Protein AF-A0A1E9C5M0-F1 (afdb_monomer_lite)

pLDDT: mean 80.01, std 19.76, range [31.45, 98.0]

Secondary structure (DSSP, 8-state):
-------------SHHHHHHHHHHHHHHHHHHHHHHHHHHHHHHHHHS-B----STHHHHHHHHHHHHHHHHHHHGGG-HHHHHHHHHHHHHHHHHHHTTS-PPPPSSS--------S----TT-HHHHHHHHHHHHHHHSTTGGGS---HHHHHHHHHHHHHHTT----HHHHHHHHHHHHHS---TTGGG-HHHHHHHHHHH-GGGHHHHHHHHHHHHHHTTB-SHHHHHHHHHHHHHHHHHSSS-HHHHHHHHHHHHHHHHHHHTTSPPS-------

Structure (mmCIF, N/CA/C/O backbone):
data_AF-A0A1E9C5M0-F1
#
_entry.id   AF-A0A1E9C5M0-F1
#
loop_
_atom_site.group_PDB
_atom_site.id
_atom_site.type_symbol
_atom_site.label_atom_id
_atom_site.label_alt_id
_atom_site.label_comp_id
_atom_site.label_asym_id
_atom_site.label_entity_id
_atom_site.label_seq_id
_atom_site.pdbx_PDB_ins_code
_atom_site.Cartn_x
_atom_site.Cartn_y
_atom_site.Cartn_z
_atom_site.occupancy
_atom_site.B_iso_or_equiv
_atom_site.auth_seq_id
_atom_site.auth_comp_id
_atom_site.auth_asym_id
_atom_site.auth_atom_id
_atom_site.pdbx_PDB_model_num
ATOM 1 N N . MET A 1 1 ? 34.548 -50.734 44.906 1.00 39.22 1 MET A N 1
ATOM 2 C CA . MET A 1 1 ? 35.024 -49.605 44.084 1.00 39.22 1 MET A CA 1
ATOM 3 C C . MET A 1 1 ? 34.552 -49.861 42.658 1.00 39.22 1 MET A C 1
ATOM 5 O O . MET A 1 1 ? 35.148 -50.677 41.973 1.00 39.22 1 MET A O 1
ATOM 9 N N . LEU A 1 2 ? 33.413 -49.282 42.276 1.00 32.38 2 LEU A N 1
ATOM 10 C CA . LEU A 1 2 ? 32.802 -49.403 40.947 1.00 32.38 2 LEU A CA 1
ATOM 11 C C . LEU A 1 2 ? 32.344 -48.001 40.532 1.00 32.38 2 LEU A C 1
ATOM 13 O O . LEU A 1 2 ? 31.692 -47.314 41.316 1.00 32.38 2 LEU A O 1
ATOM 17 N N . LEU A 1 3 ? 32.802 -47.580 39.352 1.00 35.59 3 LEU A N 1
ATOM 18 C CA . LEU A 1 3 ? 32.631 -46.252 38.770 1.00 35.59 3 LEU A CA 1
ATOM 19 C C . LEU A 1 3 ? 31.157 -45.931 38.479 1.00 35.59 3 LEU A C 1
ATOM 21 O O . LEU A 1 3 ? 30.460 -46.715 37.839 1.00 35.59 3 LEU A O 1
ATOM 25 N N . LEU A 1 4 ? 30.737 -44.730 38.878 1.00 37.12 4 LEU A N 1
ATOM 26 C CA . LEU A 1 4 ? 29.568 -44.024 38.355 1.00 37.12 4 LEU A CA 1
ATOM 27 C C . LEU A 1 4 ? 29.934 -43.404 36.996 1.00 37.12 4 LEU A C 1
ATOM 29 O O . LEU A 1 4 ? 30.764 -42.498 36.937 1.00 37.12 4 LEU A O 1
ATOM 33 N N . CYS A 1 5 ? 29.314 -43.875 35.914 1.00 39.34 5 CYS A N 1
ATOM 34 C CA . CYS A 1 5 ? 29.305 -43.180 34.628 1.00 39.34 5 CYS A CA 1
ATOM 35 C C . CYS A 1 5 ? 28.088 -42.250 34.577 1.00 39.34 5 CYS A C 1
ATOM 37 O O . CYS A 1 5 ? 26.965 -42.688 34.334 1.00 39.34 5 CYS A O 1
ATOM 39 N N . SER A 1 6 ? 28.323 -40.963 34.816 1.00 41.62 6 SER A N 1
ATOM 40 C CA . SER A 1 6 ? 27.357 -39.893 34.575 1.00 41.62 6 SER A CA 1
ATOM 41 C C . SER A 1 6 ? 27.277 -39.625 33.071 1.00 41.62 6 SER A C 1
ATOM 43 O O . SER A 1 6 ? 28.214 -39.077 32.491 1.00 41.62 6 SER A O 1
ATOM 45 N N . PHE A 1 7 ? 26.170 -39.996 32.429 1.00 42.09 7 PHE A N 1
ATOM 46 C CA . PHE A 1 7 ? 25.843 -39.496 31.095 1.00 42.09 7 PHE A CA 1
ATOM 47 C C . PHE A 1 7 ? 25.387 -38.038 31.221 1.00 42.09 7 PHE A C 1
ATOM 49 O O . PHE A 1 7 ? 24.269 -37.757 31.647 1.00 42.09 7 PHE A O 1
ATOM 56 N N . TYR A 1 8 ? 26.270 -37.105 30.868 1.00 39.50 8 TYR A N 1
ATOM 57 C CA . TYR A 1 8 ? 25.874 -35.751 30.496 1.00 39.50 8 TYR A CA 1
ATOM 58 C C . TYR A 1 8 ? 25.232 -35.821 29.107 1.00 39.50 8 TYR A C 1
ATOM 60 O O . TYR A 1 8 ? 25.930 -35.936 28.101 1.00 39.50 8 TYR A O 1
ATOM 68 N N . CYS A 1 9 ? 23.903 -35.758 29.043 1.00 37.62 9 CYS A N 1
ATOM 69 C CA . CYS A 1 9 ? 23.208 -35.435 27.804 1.00 37.62 9 CYS A CA 1
ATOM 70 C C . CYS A 1 9 ? 23.377 -33.933 27.549 1.00 37.62 9 CYS A C 1
ATOM 72 O O . CYS A 1 9 ? 22.638 -33.108 28.082 1.00 37.62 9 CYS A O 1
ATOM 74 N N . VAL A 1 10 ? 24.387 -33.579 26.756 1.00 41.34 10 VAL A N 1
ATOM 75 C CA . VAL A 1 10 ? 24.476 -32.270 26.108 1.00 41.34 10 VAL A CA 1
ATOM 76 C C . VAL A 1 10 ? 23.446 -32.266 24.978 1.00 41.34 10 VAL A C 1
ATOM 78 O O . VAL A 1 10 ? 23.677 -32.842 23.919 1.00 41.34 10 VAL A O 1
ATOM 81 N N . SER A 1 11 ? 22.287 -31.652 25.218 1.00 36.09 11 SER A N 1
ATOM 82 C CA . SER A 1 11 ? 21.331 -31.310 24.161 1.00 36.09 11 SER A CA 1
ATOM 83 C C . SER A 1 11 ? 21.833 -30.043 23.466 1.00 36.09 11 SER A C 1
ATOM 85 O O . SER A 1 11 ? 21.508 -28.926 23.867 1.00 36.09 11 SER A O 1
ATOM 87 N N . CYS A 1 12 ? 22.715 -30.207 22.481 1.00 40.41 12 CYS A N 1
ATOM 88 C CA . CYS A 1 12 ? 23.207 -29.106 21.657 1.00 40.41 12 CYS A CA 1
ATOM 89 C C . CYS A 1 12 ? 22.182 -28.752 20.572 1.00 40.41 12 CYS A C 1
ATOM 91 O O . CYS A 1 12 ? 22.064 -29.459 19.585 1.00 40.41 12 CYS A O 1
ATOM 93 N N . SER A 1 13 ? 21.482 -27.640 20.803 1.00 51.12 13 SER A N 1
ATOM 94 C CA . SER A 1 13 ? 21.074 -26.594 19.850 1.00 51.12 13 SER A CA 1
ATOM 95 C C . SER A 1 13 ? 21.345 -26.856 18.353 1.00 51.12 13 SER A C 1
ATOM 97 O O . SER A 1 13 ? 22.378 -26.434 17.821 1.00 51.12 13 SER A O 1
ATOM 99 N N . ASP A 1 14 ? 20.387 -27.491 17.677 1.00 48.56 14 ASP A N 1
ATOM 100 C CA . ASP A 1 14 ? 20.261 -27.460 16.210 1.00 48.56 14 ASP A CA 1
ATOM 101 C C . ASP A 1 14 ? 19.252 -26.390 15.739 1.00 48.56 14 ASP A C 1
ATOM 103 O O . ASP A 1 14 ? 19.364 -25.886 14.619 1.00 48.56 14 ASP A O 1
ATOM 107 N N . ASP A 1 15 ? 18.345 -25.942 16.613 1.00 51.50 15 ASP A N 1
ATOM 108 C CA . ASP A 1 15 ? 17.323 -24.937 16.280 1.00 51.50 15 ASP A CA 1
ATOM 109 C C . ASP A 1 15 ? 17.950 -23.575 15.921 1.00 51.50 15 ASP A C 1
ATOM 111 O O . ASP A 1 15 ? 17.651 -22.990 14.884 1.00 51.50 15 ASP A O 1
ATOM 115 N N . VAL A 1 16 ? 18.948 -23.119 16.689 1.00 53.06 16 VAL A N 1
ATOM 116 C CA . VAL A 1 16 ? 19.578 -21.795 16.493 1.00 53.06 16 VAL A CA 1
ATOM 117 C C . VAL A 1 16 ? 20.344 -21.687 15.166 1.00 53.06 16 VAL A C 1
ATOM 119 O O . VAL A 1 16 ? 20.480 -20.601 14.608 1.00 53.06 16 VAL A O 1
ATOM 122 N N . LYS A 1 17 ? 20.875 -22.795 14.635 1.00 51.25 17 LYS A N 1
ATOM 123 C CA . LYS A 1 17 ? 21.616 -22.780 13.360 1.00 51.25 17 LYS A CA 1
ATOM 124 C C . LYS A 1 17 ? 20.693 -22.774 12.146 1.00 51.25 17 LYS A C 1
ATOM 126 O O . LYS A 1 17 ? 21.100 -22.293 11.089 1.00 51.25 17 LYS A O 1
ATOM 131 N N . THR A 1 18 ? 19.492 -23.316 12.299 1.00 58.69 18 THR A N 1
ATOM 132 C CA . THR A 1 18 ? 18.502 -23.416 11.226 1.00 58.69 18 THR A CA 1
ATOM 133 C C . THR A 1 18 ? 17.852 -22.050 10.996 1.00 58.69 18 THR A C 1
ATOM 135 O O . THR A 1 18 ? 17.892 -21.557 9.870 1.00 58.69 18 THR A O 1
ATOM 138 N N . ASP A 1 19 ? 17.457 -21.362 12.073 1.00 64.25 19 ASP A N 1
ATOM 139 C CA . ASP A 1 19 ? 16.861 -20.015 12.026 1.00 64.25 19 ASP A CA 1
ATOM 140 C C . ASP A 1 19 ? 17.792 -18.960 11.409 1.00 64.25 19 ASP A C 1
ATOM 142 O O . ASP A 1 19 ? 17.374 -18.121 10.612 1.00 64.25 19 ASP A O 1
ATOM 146 N N . VAL A 1 20 ? 19.088 -18.998 11.743 1.00 66.81 20 VAL A N 1
ATOM 147 C CA . VAL A 1 20 ? 20.067 -18.046 11.188 1.00 66.81 20 VAL A CA 1
ATOM 148 C C . VAL A 1 20 ? 20.256 -18.268 9.688 1.00 66.81 20 VAL A C 1
ATOM 150 O O . VAL A 1 20 ? 20.388 -17.304 8.932 1.00 66.81 20 VAL A O 1
ATOM 153 N N . LYS A 1 21 ? 20.258 -19.526 9.235 1.00 66.50 21 LYS A N 1
ATOM 154 C CA . LYS A 1 21 ? 20.434 -19.856 7.818 1.00 66.50 21 LYS A CA 1
ATOM 155 C C . LYS A 1 21 ? 19.208 -19.451 6.998 1.00 66.50 21 LYS A C 1
ATOM 157 O O . LYS A 1 21 ? 19.382 -18.851 5.942 1.00 66.50 21 LYS A O 1
ATOM 162 N N . GLU A 1 22 ? 18.011 -19.725 7.508 1.00 69.88 22 GLU A N 1
ATOM 163 C CA . GLU A 1 22 ? 16.743 -19.347 6.875 1.00 69.88 22 GLU A CA 1
ATOM 164 C C . GLU A 1 22 ? 16.597 -17.824 6.774 1.00 69.88 22 GLU A C 1
ATOM 166 O O . GLU A 1 22 ? 16.351 -17.298 5.691 1.00 69.88 22 GLU A O 1
ATOM 171 N N . LYS A 1 23 ? 16.883 -17.091 7.858 1.00 72.56 23 LYS A N 1
ATOM 172 C CA . LYS A 1 23 ? 16.874 -15.621 7.844 1.00 72.56 23 LYS A CA 1
ATOM 173 C C . LYS A 1 23 ? 17.856 -15.035 6.822 1.00 72.56 23 LYS A C 1
ATOM 175 O O . LYS A 1 23 ? 17.511 -14.106 6.099 1.00 72.56 23 LYS A O 1
ATOM 180 N N . THR A 1 24 ? 19.056 -15.608 6.725 1.00 80.31 24 THR A N 1
ATOM 181 C CA . THR A 1 24 ? 20.063 -15.176 5.738 1.00 80.31 24 THR A CA 1
ATOM 182 C C . THR A 1 24 ? 19.596 -15.431 4.299 1.00 80.31 24 THR A C 1
ATOM 184 O O . THR A 1 24 ? 19.867 -14.635 3.403 1.00 80.31 24 THR A O 1
ATOM 187 N N . GLU A 1 25 ? 18.893 -16.537 4.055 1.00 86.75 25 GLU A N 1
ATOM 188 C CA . GLU A 1 25 ? 18.371 -16.886 2.730 1.00 86.75 25 GLU A CA 1
ATOM 189 C C . GLU A 1 25 ? 17.230 -15.957 2.295 1.00 86.75 25 GLU A C 1
ATOM 191 O O . GLU A 1 25 ? 17.227 -15.487 1.155 1.00 86.75 25 GLU A O 1
ATOM 196 N N . VAL A 1 26 ? 16.318 -15.622 3.213 1.00 86.88 26 VAL A N 1
ATOM 197 C CA . VAL A 1 26 ? 15.244 -14.646 2.971 1.00 86.88 26 VAL A CA 1
ATOM 198 C C . VAL A 1 26 ? 15.824 -13.276 2.609 1.00 86.88 26 VAL A C 1
ATOM 200 O O . VAL A 1 26 ? 15.424 -12.697 1.600 1.00 86.88 26 VAL A O 1
ATOM 203 N N . GLU A 1 27 ? 16.822 -12.785 3.350 1.00 88.75 27 GLU A N 1
ATOM 204 C CA . GLU A 1 27 ? 17.501 -11.516 3.037 1.00 88.75 27 GLU A CA 1
ATOM 205 C C . GLU A 1 27 ? 18.129 -11.525 1.631 1.00 88.75 27 GLU A C 1
ATOM 207 O O . GLU A 1 27 ? 17.952 -10.579 0.862 1.00 88.75 27 GLU A O 1
ATOM 212 N N . VAL A 1 28 ? 18.801 -12.615 1.241 1.00 93.25 28 VAL A N 1
ATOM 213 C CA . VAL A 1 28 ? 19.365 -12.767 -0.114 1.00 93.25 28 VAL A CA 1
ATOM 214 C C . VAL A 1 28 ? 18.275 -12.761 -1.190 1.00 93.25 28 VAL A C 1
ATOM 216 O O . VAL A 1 28 ? 18.475 -12.199 -2.270 1.00 93.25 28 VAL A O 1
ATOM 219 N N . ASN A 1 29 ? 17.123 -13.374 -0.928 1.00 95.56 29 ASN A N 1
ATOM 220 C CA . ASN A 1 29 ? 16.022 -13.409 -1.889 1.00 95.56 29 ASN A CA 1
ATOM 221 C C . ASN A 1 29 ? 15.324 -12.048 -2.023 1.00 95.56 29 ASN A C 1
ATOM 223 O O . ASN A 1 29 ? 14.918 -11.699 -3.132 1.00 95.56 29 ASN A O 1
ATOM 227 N N . TYR A 1 30 ? 15.288 -11.234 -0.965 1.00 95.94 30 TYR A N 1
ATOM 228 C CA . TYR A 1 30 ? 14.868 -9.833 -1.053 1.00 95.94 30 TYR A CA 1
ATOM 229 C C . TYR A 1 30 ? 15.828 -8.963 -1.863 1.00 95.94 30 TYR A C 1
ATOM 231 O O . TYR A 1 30 ? 15.372 -8.106 -2.620 1.00 95.94 30 TYR A O 1
ATOM 239 N N . VAL A 1 31 ? 17.142 -9.188 -1.763 1.00 94.56 31 VAL A N 1
ATOM 240 C CA . VAL A 1 31 ? 18.120 -8.484 -2.614 1.00 94.56 31 VAL A CA 1
ATOM 241 C C . VAL A 1 31 ? 17.842 -8.771 -4.091 1.00 94.56 31 VAL A C 1
ATOM 243 O O . VAL A 1 31 ? 17.693 -7.836 -4.872 1.00 94.56 31 VAL A O 1
ATOM 246 N N . LYS A 1 32 ? 17.666 -10.046 -4.462 1.00 96.38 32 LYS A N 1
ATOM 247 C CA . LYS A 1 32 ? 17.336 -10.436 -5.846 1.00 96.38 32 LYS A CA 1
ATOM 248 C C . LYS A 1 32 ? 16.007 -9.851 -6.322 1.00 96.38 32 LYS A C 1
ATOM 250 O O . LYS A 1 32 ? 15.910 -9.424 -7.468 1.00 96.38 32 LYS A O 1
ATOM 255 N N . LEU A 1 33 ? 14.987 -9.847 -5.460 1.00 97.56 33 LEU A N 1
ATOM 256 C CA . LEU A 1 33 ? 13.689 -9.256 -5.781 1.00 97.56 33 LEU A CA 1
ATOM 257 C C . LEU A 1 33 ? 13.830 -7.758 -6.079 1.00 97.56 33 LEU A C 1
ATOM 259 O O . LEU A 1 33 ? 13.356 -7.297 -7.113 1.00 97.56 33 LEU A O 1
ATOM 263 N N . ASN A 1 34 ? 14.516 -7.012 -5.212 1.00 95.69 34 ASN A N 1
ATOM 264 C CA . ASN A 1 34 ? 14.741 -5.582 -5.414 1.00 95.69 34 ASN A CA 1
ATOM 265 C C . ASN A 1 34 ? 15.569 -5.298 -6.675 1.00 95.69 34 ASN A C 1
ATOM 267 O O . ASN A 1 34 ? 15.260 -4.360 -7.403 1.00 95.69 34 ASN A O 1
ATOM 271 N N . GLU A 1 35 ? 16.584 -6.112 -6.975 1.00 95.88 35 GLU A N 1
ATOM 272 C CA . GLU A 1 35 ? 17.344 -6.006 -8.227 1.00 95.88 35 GLU A CA 1
ATOM 273 C C . GLU A 1 35 ? 16.448 -6.216 -9.454 1.00 95.88 35 GLU A C 1
ATOM 275 O O . GLU A 1 35 ? 16.486 -5.407 -10.381 1.00 95.88 35 GLU A O 1
ATOM 280 N N . ALA A 1 36 ? 15.613 -7.260 -9.452 1.00 97.56 36 ALA A N 1
ATOM 281 C CA . ALA A 1 36 ? 14.700 -7.559 -10.553 1.00 97.56 36 ALA A CA 1
ATOM 282 C C . ALA A 1 36 ? 13.657 -6.452 -10.759 1.00 97.56 36 ALA A C 1
ATOM 284 O O . ALA A 1 36 ? 13.445 -6.014 -11.890 1.00 97.56 36 ALA A O 1
ATOM 285 N N . LEU A 1 37 ? 13.047 -5.964 -9.675 1.00 97.38 37 LEU A N 1
ATOM 286 C CA . LEU A 1 37 ? 12.089 -4.861 -9.729 1.00 97.38 37 LEU A CA 1
ATOM 287 C C . LEU A 1 37 ? 12.748 -3.577 -10.228 1.00 97.38 37 LEU A C 1
ATOM 289 O O . LEU A 1 37 ? 12.215 -2.947 -11.128 1.00 97.38 37 LEU A O 1
ATOM 293 N N . ASN A 1 38 ? 13.925 -3.219 -9.716 1.00 95.50 38 ASN A N 1
ATOM 294 C CA . ASN A 1 38 ? 14.620 -2.002 -10.132 1.00 95.50 38 ASN A CA 1
ATOM 295 C C . ASN A 1 38 ? 15.027 -2.049 -11.615 1.00 95.50 38 ASN A C 1
ATOM 297 O O . ASN A 1 38 ? 14.891 -1.053 -12.322 1.00 95.50 38 ASN A O 1
ATOM 301 N N . LEU A 1 39 ? 15.490 -3.204 -12.106 1.00 96.88 39 LEU A N 1
ATOM 302 C CA . LEU A 1 39 ? 15.767 -3.395 -13.533 1.00 96.88 39 LEU A CA 1
ATOM 303 C C . LEU A 1 39 ? 14.500 -3.228 -14.376 1.00 96.88 39 LEU A C 1
ATOM 305 O O . LEU A 1 39 ? 14.533 -2.517 -15.377 1.00 96.88 39 LEU A O 1
ATOM 309 N N . TYR A 1 40 ? 13.390 -3.834 -13.950 1.00 97.38 40 TYR A N 1
ATOM 310 C CA . TYR A 1 40 ? 12.106 -3.696 -14.631 1.00 97.38 40 TYR A CA 1
ATOM 311 C C . TYR A 1 40 ? 11.614 -2.241 -14.640 1.00 97.38 40 TYR A C 1
ATOM 313 O O . TYR A 1 40 ? 11.267 -1.722 -15.694 1.00 97.38 40 TYR A O 1
ATOM 321 N N . SER A 1 41 ? 11.672 -1.539 -13.506 1.00 95.50 41 SER A N 1
ATOM 322 C CA . SER A 1 41 ? 11.299 -0.122 -13.402 1.00 95.50 41 SER A CA 1
ATOM 323 C C . SER A 1 41 ? 12.146 0.784 -14.296 1.00 95.50 41 SER A C 1
ATOM 325 O O . SER A 1 41 ? 11.618 1.723 -14.888 1.00 95.50 41 SER A O 1
ATOM 327 N N . GLN A 1 42 ? 13.452 0.521 -14.402 1.00 94.12 42 GLN A N 1
ATOM 328 C CA . GLN A 1 42 ? 14.347 1.283 -15.277 1.00 94.12 42 GLN A CA 1
ATOM 329 C C . GLN A 1 42 ? 14.043 1.045 -16.756 1.00 94.12 42 GLN A C 1
ATOM 331 O O . GLN A 1 42 ? 14.011 2.005 -17.525 1.00 94.12 42 GLN A O 1
ATOM 336 N N . ASP A 1 43 ? 13.813 -0.208 -17.148 1.00 95.38 43 ASP A N 1
ATOM 337 C CA . ASP A 1 43 ? 13.452 -0.563 -18.523 1.00 95.38 43 ASP A CA 1
ATOM 338 C C . ASP A 1 43 ? 12.093 0.034 -18.913 1.00 95.38 43 ASP A C 1
ATOM 340 O O . ASP A 1 43 ? 11.962 0.660 -19.967 1.00 95.38 43 ASP A O 1
ATOM 344 N N . PHE A 1 44 ? 11.112 -0.045 -18.010 1.00 95.06 44 PHE A N 1
ATOM 345 C CA . PHE A 1 44 ? 9.788 0.534 -18.208 1.00 95.06 44 PHE A CA 1
ATOM 346 C C . PHE A 1 44 ? 9.864 2.055 -18.400 1.00 95.06 44 PHE A C 1
ATOM 348 O O . PHE A 1 44 ? 9.367 2.582 -19.393 1.00 95.06 44 PHE A O 1
ATOM 355 N N . ALA A 1 45 ? 10.573 2.765 -17.516 1.00 90.75 45 ALA A N 1
ATOM 356 C CA . ALA A 1 45 ? 10.750 4.217 -17.615 1.00 90.75 45 ALA A CA 1
ATOM 357 C C . ALA A 1 45 ? 11.571 4.659 -18.844 1.00 90.75 45 ALA A C 1
ATOM 359 O O . ALA A 1 45 ? 11.479 5.810 -19.268 1.00 90.75 45 ALA A O 1
ATOM 360 N N . ALA A 1 46 ? 12.393 3.775 -19.417 1.00 91.06 46 ALA A N 1
ATOM 361 C CA . ALA A 1 46 ? 13.137 4.052 -20.646 1.00 91.06 46 ALA A CA 1
ATOM 362 C C . ALA A 1 46 ? 12.293 3.857 -21.918 1.00 91.06 46 ALA A C 1
ATOM 364 O O . ALA A 1 46 ? 12.639 4.402 -22.969 1.00 91.06 46 ALA A O 1
ATOM 365 N N . THR A 1 47 ? 11.220 3.070 -21.834 1.00 90.88 47 THR A N 1
ATOM 366 C CA . THR A 1 47 ? 10.392 2.655 -22.975 1.00 90.88 47 THR A CA 1
ATOM 367 C C . THR A 1 47 ? 9.017 3.324 -23.005 1.00 90.88 47 THR A C 1
ATOM 369 O O . THR A 1 47 ? 8.445 3.447 -24.088 1.00 90.88 47 THR A O 1
ATOM 372 N N . HIS A 1 48 ? 8.538 3.831 -21.867 1.00 91.31 48 HIS A N 1
ATOM 373 C CA . HIS A 1 48 ? 7.231 4.471 -21.711 1.00 91.31 48 HIS A CA 1
ATOM 374 C C . HIS A 1 48 ? 7.354 5.939 -21.297 1.00 91.31 48 HIS A C 1
ATOM 376 O O . HIS A 1 48 ? 8.378 6.393 -20.778 1.00 91.31 48 HIS A O 1
ATOM 382 N N . ALA A 1 49 ? 6.298 6.714 -21.539 1.00 84.12 49 ALA A N 1
ATOM 383 C CA . ALA A 1 49 ? 6.264 8.116 -21.152 1.00 84.12 49 ALA A CA 1
ATOM 384 C C . ALA A 1 49 ? 5.987 8.247 -19.647 1.00 84.12 49 ALA A C 1
ATOM 386 O O . ALA A 1 49 ? 4.907 7.921 -19.167 1.00 84.12 49 ALA A O 1
ATOM 387 N N . THR A 1 50 ? 6.946 8.793 -18.901 1.00 81.50 50 THR A N 1
ATOM 388 C CA . THR A 1 50 ? 6.782 9.104 -17.473 1.00 81.50 50 THR A CA 1
ATOM 389 C C . THR A 1 50 ? 6.908 10.603 -17.216 1.00 81.50 50 THR A C 1
ATOM 391 O O . THR A 1 50 ? 7.681 11.303 -17.880 1.00 81.50 50 THR A O 1
ATOM 394 N N . SER A 1 51 ? 6.211 11.107 -16.199 1.00 77.44 51 SER A N 1
ATOM 395 C CA . SER A 1 51 ? 6.428 12.452 -15.668 1.00 77.44 51 SER A CA 1
ATOM 396 C C . SER A 1 51 ? 7.882 12.627 -15.228 1.00 77.44 51 SER A C 1
ATOM 398 O O . SER A 1 51 ? 8.477 11.769 -14.579 1.00 77.44 51 SER A O 1
ATOM 400 N N . THR A 1 52 ? 8.459 13.783 -15.549 1.00 74.94 52 THR A N 1
ATOM 401 C CA . THR A 1 52 ? 9.804 14.171 -15.088 1.00 74.94 52 THR A CA 1
ATOM 402 C C . THR A 1 52 ? 9.766 14.981 -13.792 1.00 74.94 52 THR A C 1
ATOM 404 O O . THR A 1 52 ? 10.811 15.329 -13.238 1.00 74.94 52 THR A O 1
ATOM 407 N N . SER A 1 53 ? 8.569 15.313 -13.299 1.00 73.44 53 SER A N 1
ATOM 408 C CA . SER A 1 53 ? 8.396 16.142 -12.113 1.00 73.44 53 SER A CA 1
ATOM 409 C C . SER A 1 53 ? 8.279 15.274 -10.866 1.00 73.44 53 SER A C 1
ATOM 411 O O . SER A 1 53 ? 7.396 14.438 -10.753 1.00 73.44 53 SER A O 1
ATOM 413 N N . THR A 1 54 ? 9.164 15.511 -9.901 1.00 71.25 54 THR A N 1
ATOM 414 C CA . THR A 1 54 ? 9.216 14.796 -8.612 1.00 71.25 54 THR A CA 1
ATOM 415 C C . THR A 1 54 ? 8.902 15.713 -7.425 1.00 71.25 54 THR A C 1
ATOM 417 O O . THR A 1 54 ? 9.118 15.361 -6.268 1.00 71.25 54 THR A O 1
ATOM 420 N N . ARG A 1 55 ? 8.430 16.940 -7.692 1.00 69.56 55 ARG A N 1
ATOM 421 C CA . ARG A 1 55 ? 8.220 17.997 -6.686 1.00 69.56 55 ARG A CA 1
ATOM 422 C C . ARG A 1 55 ? 6.745 18.377 -6.581 1.00 69.56 55 ARG A C 1
ATOM 424 O O . ARG A 1 55 ? 5.969 18.156 -7.505 1.00 69.56 55 ARG A O 1
ATOM 431 N N . GLY A 1 56 ? 6.379 19.004 -5.461 1.00 76.38 56 GLY A N 1
ATOM 432 C CA . GLY A 1 56 ? 5.020 19.499 -5.232 1.00 76.38 56 GLY A CA 1
ATOM 433 C C . GLY A 1 56 ? 4.011 18.354 -5.220 1.00 76.38 56 GLY A C 1
ATOM 434 O O . GLY A 1 56 ? 4.152 17.438 -4.411 1.00 76.38 56 GLY A O 1
ATOM 435 N N . PHE A 1 57 ? 3.038 18.404 -6.134 1.00 75.44 57 PHE A N 1
ATOM 436 C CA . PHE A 1 57 ? 1.994 17.388 -6.282 1.00 75.44 57 PHE A CA 1
ATOM 437 C C . PHE A 1 57 ? 2.558 15.969 -6.368 1.00 75.44 57 PHE A C 1
ATOM 439 O O . PHE A 1 57 ? 2.127 15.117 -5.607 1.00 75.44 57 PHE A O 1
ATOM 446 N N . TRP A 1 58 ? 3.578 15.728 -7.196 1.00 76.62 58 TRP A N 1
ATOM 447 C CA . TRP A 1 58 ? 4.134 14.383 -7.397 1.00 76.62 58 TRP A CA 1
ATOM 448 C C . TRP A 1 58 ? 4.768 13.796 -6.134 1.00 76.62 58 TRP A C 1
ATOM 450 O O . TRP A 1 58 ? 4.627 12.609 -5.857 1.00 76.62 58 TRP A O 1
ATOM 460 N N . LYS A 1 59 ? 5.404 14.642 -5.312 1.00 81.25 59 LYS A N 1
ATOM 461 C CA . LYS A 1 59 ? 5.938 14.222 -4.010 1.00 81.25 59 LYS A CA 1
ATOM 462 C C . LYS A 1 59 ? 4.811 13.857 -3.039 1.00 81.25 59 LYS A C 1
ATOM 464 O O . LYS A 1 59 ? 4.881 12.838 -2.353 1.00 81.25 59 LYS A O 1
ATOM 469 N N . TRP A 1 60 ? 3.786 14.703 -2.967 1.00 83.69 60 TRP A N 1
ATOM 470 C CA . TRP A 1 60 ? 2.617 14.451 -2.127 1.00 83.69 60 TRP A CA 1
ATOM 471 C C . TRP A 1 60 ? 1.894 13.171 -2.567 1.00 83.69 60 TRP A C 1
ATOM 473 O O . TRP A 1 60 ? 1.651 12.292 -1.748 1.00 83.69 60 TRP A O 1
ATOM 483 N N . PHE A 1 61 ? 1.653 13.023 -3.867 1.00 83.81 61 PHE A N 1
ATOM 484 C CA . PHE A 1 61 ? 0.965 11.890 -4.469 1.00 83.81 61 PHE A CA 1
ATOM 485 C C . PHE A 1 61 ? 1.695 10.573 -4.198 1.00 83.81 61 PHE A C 1
ATOM 487 O O . PHE A 1 61 ? 1.095 9.630 -3.696 1.00 83.81 61 PHE A O 1
ATOM 494 N N . ARG A 1 62 ? 3.017 10.535 -4.393 1.00 90.25 62 ARG A N 1
ATOM 495 C CA . ARG A 1 62 ? 3.846 9.383 -4.012 1.00 90.25 62 ARG A CA 1
ATOM 496 C C . ARG A 1 62 ? 3.714 9.026 -2.527 1.00 90.25 62 ARG A C 1
ATOM 498 O O . ARG A 1 62 ? 3.673 7.847 -2.190 1.00 90.25 62 ARG A O 1
ATOM 505 N N . THR A 1 63 ? 3.611 10.026 -1.648 1.00 91.69 63 THR A N 1
ATOM 506 C CA . THR A 1 63 ? 3.373 9.806 -0.209 1.00 91.69 63 THR A CA 1
ATOM 507 C C . THR A 1 63 ? 2.006 9.183 0.067 1.00 91.69 63 THR A C 1
ATOM 509 O O . THR A 1 63 ? 1.919 8.302 0.917 1.00 91.69 63 THR A O 1
ATOM 512 N N . VAL A 1 64 ? 0.962 9.584 -0.666 1.00 90.06 64 VAL A N 1
ATOM 513 C CA . VAL A 1 64 ? -0.367 8.950 -0.588 1.00 90.06 64 VAL A CA 1
ATOM 514 C C . VAL A 1 64 ? -0.274 7.478 -0.986 1.00 90.06 64 VAL A C 1
ATOM 516 O O . VAL A 1 64 ? -0.631 6.616 -0.190 1.00 90.06 64 VAL A O 1
ATOM 519 N N . LEU A 1 65 ? 0.319 7.172 -2.145 1.00 94.00 65 LEU A N 1
ATOM 520 C CA . LEU A 1 65 ? 0.470 5.784 -2.600 1.00 94.00 65 LEU A CA 1
ATOM 521 C C . LEU A 1 65 ? 1.270 4.929 -1.607 1.00 94.00 65 LEU A C 1
ATOM 523 O O . LEU A 1 65 ? 0.920 3.780 -1.341 1.00 94.00 65 LEU A O 1
ATOM 527 N N . ALA A 1 66 ? 2.340 5.491 -1.036 1.00 96.38 66 ALA A N 1
ATOM 528 C CA . ALA A 1 66 ? 3.140 4.823 -0.015 1.00 96.38 66 ALA A CA 1
ATOM 529 C C . ALA A 1 66 ? 2.333 4.550 1.265 1.00 96.38 66 ALA A C 1
ATOM 531 O O . ALA A 1 66 ? 2.507 3.496 1.878 1.00 96.38 66 ALA A O 1
ATOM 532 N N . CYS A 1 67 ? 1.460 5.478 1.667 1.00 94.94 67 CYS A N 1
ATOM 533 C CA . CYS A 1 67 ? 0.587 5.338 2.831 1.00 94.94 67 CYS A CA 1
ATOM 534 C C . CYS A 1 67 ? -0.393 4.179 2.651 1.00 94.94 67 CYS A C 1
ATOM 536 O O . CYS A 1 67 ? -0.416 3.270 3.484 1.00 94.94 67 CYS A O 1
ATOM 538 N N . ASP A 1 68 ? -1.101 4.160 1.526 1.00 95.31 68 ASP A N 1
ATOM 539 C CA . ASP A 1 68 ? -2.105 3.146 1.203 1.00 95.31 68 ASP A CA 1
ATOM 540 C C . ASP A 1 68 ? -1.465 1.748 1.128 1.00 95.31 68 ASP A C 1
ATOM 542 O O . ASP A 1 68 ? -1.908 0.801 1.786 1.00 95.31 68 ASP A O 1
ATOM 546 N N . ALA A 1 69 ? -0.341 1.626 0.409 1.00 96.94 69 ALA A N 1
ATOM 547 C CA . ALA A 1 69 ? 0.411 0.375 0.303 1.00 96.94 69 ALA A CA 1
ATOM 548 C C . ALA A 1 69 ? 0.963 -0.111 1.653 1.00 96.94 69 ALA A C 1
ATOM 550 O O . ALA A 1 69 ? 0.985 -1.319 1.913 1.00 96.94 69 ALA A O 1
ATOM 551 N N . THR A 1 70 ? 1.406 0.811 2.516 1.00 96.56 70 THR A N 1
ATOM 552 C CA . THR A 1 70 ? 1.895 0.489 3.866 1.00 96.56 70 THR A CA 1
ATOM 553 C C . THR A 1 70 ? 0.761 -0.014 4.754 1.00 96.56 70 THR A C 1
ATOM 555 O O . THR A 1 70 ? 0.935 -1.013 5.451 1.00 96.56 70 THR A O 1
ATOM 558 N N . GLY A 1 71 ? -0.416 0.615 4.699 1.00 95.38 71 GLY A N 1
ATOM 559 C CA . GLY A 1 71 ? -1.603 0.131 5.405 1.00 95.38 71 GLY A CA 1
ATOM 560 C C . GLY A 1 71 ? -1.984 -1.281 4.976 1.00 95.38 71 GLY A C 1
ATOM 561 O O . GLY A 1 71 ? -2.197 -2.157 5.820 1.00 95.38 71 GLY A O 1
ATOM 562 N N . ALA A 1 72 ? -1.972 -1.533 3.665 1.00 95.69 72 ALA A N 1
ATOM 563 C CA . ALA A 1 72 ? -2.240 -2.856 3.114 1.00 95.69 72 ALA A CA 1
ATOM 564 C C . ALA A 1 72 ? -1.208 -3.900 3.564 1.00 95.69 72 ALA A C 1
ATOM 566 O O . ALA A 1 72 ? -1.575 -5.021 3.918 1.00 95.69 72 ALA A O 1
ATOM 567 N N . LEU A 1 73 ? 0.073 -3.525 3.637 1.00 96.38 73 LEU A N 1
ATOM 568 C CA . LEU A 1 73 ? 1.134 -4.404 4.128 1.00 96.38 73 LEU A CA 1
ATOM 569 C C . LEU A 1 73 ? 0.898 -4.794 5.589 1.00 96.38 73 LEU A C 1
ATOM 571 O O . LEU A 1 73 ? 0.911 -5.978 5.918 1.00 96.38 73 LEU A O 1
ATOM 575 N N . LEU A 1 74 ? 0.655 -3.821 6.465 1.00 93.88 74 LEU A N 1
ATOM 576 C CA . LEU A 1 74 ? 0.464 -4.080 7.894 1.00 93.88 74 LEU A CA 1
ATOM 577 C C . LEU A 1 74 ? -0.795 -4.917 8.160 1.00 93.88 74 LEU A C 1
ATOM 579 O O . LEU A 1 74 ? -0.792 -5.794 9.029 1.00 93.88 74 LEU A O 1
ATOM 583 N N . GLY A 1 75 ? -1.852 -4.689 7.380 1.00 92.81 75 GLY A N 1
ATOM 584 C CA . GLY A 1 75 ? -3.083 -5.472 7.435 1.00 92.81 75 GLY A CA 1
ATOM 585 C C . GLY A 1 75 ? -2.955 -6.889 6.862 1.00 92.81 75 GLY A C 1
ATOM 586 O O . GLY A 1 75 ? -3.665 -7.793 7.296 1.00 92.81 75 GLY A O 1
ATOM 587 N N . SER A 1 76 ? -2.026 -7.126 5.932 1.00 91.19 76 SER A N 1
ATOM 588 C CA . SER A 1 76 ? -1.896 -8.405 5.211 1.00 91.19 76 SER A CA 1
ATOM 589 C C . SER A 1 76 ? -1.577 -9.621 6.087 1.00 91.19 76 SER A C 1
ATOM 591 O O . SER A 1 76 ? -1.845 -10.757 5.686 1.00 91.19 76 SER A O 1
ATOM 593 N N . SER A 1 77 ? -1.055 -9.400 7.298 1.00 87.69 77 SER A N 1
ATOM 594 C CA . SER A 1 77 ? -0.860 -10.453 8.305 1.00 87.69 77 SER A CA 1
ATOM 595 C C . SER A 1 77 ? -2.162 -11.189 8.663 1.00 87.69 77 SER A C 1
ATOM 597 O O . SER A 1 77 ? -2.118 -12.341 9.090 1.00 87.69 77 SER A O 1
ATOM 599 N N . LEU A 1 78 ? -3.312 -10.560 8.405 1.00 88.06 78 LEU A N 1
ATOM 600 C CA . LEU A 1 78 ? -4.664 -11.073 8.639 1.00 88.06 78 LEU A CA 1
ATOM 601 C C . LEU A 1 78 ? -5.328 -11.556 7.330 1.00 88.06 78 LEU A C 1
ATOM 603 O O . LEU A 1 78 ? -6.536 -11.770 7.259 1.00 88.06 78 LEU A O 1
ATOM 607 N N . GLY A 1 79 ? -4.544 -11.719 6.260 1.00 86.44 79 GLY A N 1
ATOM 608 C CA . GLY A 1 79 ? -5.014 -12.120 4.935 1.00 86.44 79 GLY A CA 1
ATOM 609 C C . GLY A 1 79 ? -5.513 -10.955 4.073 1.00 86.44 79 GLY A C 1
ATOM 610 O O . GLY A 1 79 ? -5.250 -9.786 4.349 1.00 86.44 79 GLY A O 1
ATOM 611 N N . GLY A 1 80 ? -6.228 -11.283 2.990 1.00 84.94 80 GLY A N 1
ATOM 612 C CA . GLY A 1 80 ? -6.672 -10.297 1.992 1.00 84.94 80 GLY A CA 1
ATOM 613 C C . GLY A 1 80 ? -7.638 -9.245 2.547 1.00 84.94 80 GLY A C 1
ATOM 614 O O . GLY A 1 80 ? -7.496 -8.068 2.235 1.00 84.94 80 GLY A O 1
ATOM 615 N N . GLY A 1 81 ? -8.560 -9.644 3.435 1.00 87.38 81 GLY A N 1
ATOM 616 C CA . GLY A 1 81 ? -9.458 -8.704 4.119 1.00 87.38 81 GLY A CA 1
ATOM 617 C C . GLY A 1 81 ? -8.714 -7.745 5.045 1.00 87.38 81 GLY A C 1
ATOM 618 O O . GLY A 1 81 ? -9.013 -6.555 5.070 1.00 87.38 81 GLY A O 1
ATOM 619 N N . GLY A 1 82 ? -7.678 -8.234 5.731 1.00 90.94 82 GLY A N 1
ATOM 620 C CA . GLY A 1 82 ? -6.791 -7.387 6.518 1.00 90.94 82 GLY A CA 1
ATOM 621 C C . GLY A 1 82 ? -6.046 -6.369 5.660 1.00 90.94 82 GLY A C 1
ATOM 622 O O . GLY A 1 82 ? -6.004 -5.197 6.018 1.00 90.94 82 GLY A O 1
ATOM 623 N N . ALA A 1 83 ? -5.511 -6.782 4.506 1.00 91.75 83 ALA A N 1
ATOM 624 C CA . ALA A 1 83 ? -4.848 -5.867 3.574 1.00 91.75 83 ALA A CA 1
ATOM 625 C C . ALA A 1 83 ? -5.802 -4.784 3.044 1.00 91.75 83 ALA A C 1
ATOM 627 O O . ALA A 1 83 ? -5.448 -3.608 3.030 1.00 91.75 83 ALA A O 1
ATOM 628 N N . LEU A 1 84 ? -7.030 -5.159 2.675 1.00 92.06 84 LEU A N 1
ATOM 629 C CA . LEU A 1 84 ? -8.069 -4.217 2.260 1.00 92.06 84 LEU A CA 1
ATOM 630 C C . LEU A 1 84 ? -8.358 -3.166 3.343 1.00 92.06 84 LEU A C 1
ATOM 632 O O . LEU A 1 84 ? -8.265 -1.964 3.097 1.00 92.06 84 LEU A O 1
ATOM 636 N N . ILE A 1 85 ? -8.707 -3.629 4.543 1.00 92.62 85 ILE A N 1
ATOM 637 C CA . ILE A 1 85 ? -9.153 -2.765 5.642 1.00 92.62 85 ILE A CA 1
ATOM 638 C C . ILE A 1 85 ? -7.989 -1.928 6.178 1.00 92.62 85 ILE A C 1
ATOM 640 O O . ILE A 1 85 ? -8.150 -0.734 6.418 1.00 92.62 85 ILE A O 1
ATOM 644 N N . GLY A 1 86 ? -6.803 -2.525 6.312 1.00 93.50 86 GLY A N 1
ATOM 645 C CA . GLY A 1 86 ? -5.584 -1.827 6.714 1.00 93.50 86 GLY A CA 1
ATOM 646 C C . GLY A 1 86 ? -5.196 -0.725 5.730 1.00 93.50 86 GLY A C 1
ATOM 647 O O . GLY A 1 86 ? -4.883 0.382 6.167 1.00 93.50 86 GLY A O 1
ATOM 648 N N . GLY A 1 87 ? -5.275 -1.001 4.422 1.00 93.88 87 GLY A N 1
ATOM 649 C CA . GLY A 1 87 ? -5.096 0.004 3.372 1.00 93.88 87 GLY A CA 1
ATOM 650 C C . GLY A 1 87 ? -6.082 1.155 3.542 1.00 93.88 87 GLY A C 1
ATOM 651 O O . GLY A 1 87 ? -5.662 2.288 3.751 1.00 93.88 87 GLY A O 1
ATOM 652 N N . ALA A 1 88 ? -7.381 0.845 3.606 1.00 93.50 88 ALA A N 1
ATOM 653 C CA . ALA A 1 88 ? -8.433 1.857 3.681 1.00 93.50 88 ALA A CA 1
ATOM 654 C C . ALA A 1 88 ? -8.325 2.736 4.941 1.00 93.50 88 ALA A C 1
ATOM 656 O O . ALA A 1 88 ? -8.504 3.952 4.869 1.00 93.50 88 ALA A O 1
ATOM 657 N N . ILE A 1 89 ? -7.993 2.157 6.101 1.00 93.62 89 ILE A N 1
ATOM 658 C CA . ILE A 1 89 ? -7.802 2.927 7.341 1.00 93.62 89 ILE A CA 1
ATOM 659 C C . ILE A 1 89 ? -6.621 3.889 7.200 1.00 93.62 89 ILE A C 1
ATOM 661 O O . ILE A 1 89 ? -6.729 5.056 7.580 1.00 93.62 89 ILE A O 1
ATOM 665 N N . PHE A 1 90 ? -5.498 3.426 6.650 1.00 93.38 90 PHE A N 1
ATOM 666 C CA . PHE A 1 90 ? -4.326 4.274 6.441 1.00 93.38 90 PHE A CA 1
ATOM 667 C C . PHE A 1 90 ? -4.608 5.389 5.444 1.00 93.38 90 PHE A C 1
ATOM 669 O O . PHE A 1 90 ? -4.251 6.531 5.721 1.00 93.38 90 PHE A O 1
ATOM 676 N N . SER A 1 91 ? -5.315 5.101 4.355 1.00 91.56 91 SER A N 1
ATOM 677 C CA . SER A 1 91 ? -5.746 6.110 3.387 1.00 91.56 91 SER A CA 1
ATOM 678 C C . SER A 1 91 ? -6.642 7.161 4.017 1.00 91.56 91 SER A C 1
ATOM 680 O O . SER A 1 91 ? -6.421 8.353 3.823 1.00 91.56 91 SER A O 1
ATOM 682 N N . ALA A 1 92 ? -7.621 6.752 4.826 1.00 90.81 92 ALA A N 1
ATOM 683 C CA . ALA A 1 92 ? -8.537 7.680 5.477 1.00 90.81 92 ALA A CA 1
ATOM 684 C C . ALA A 1 92 ? -7.829 8.570 6.513 1.00 90.81 92 ALA A C 1
ATOM 686 O O . ALA A 1 92 ? -8.048 9.787 6.567 1.00 90.81 92 ALA A O 1
ATOM 687 N N . LEU A 1 93 ? -6.912 7.992 7.294 1.00 89.88 93 LEU A N 1
ATOM 688 C CA . LEU A 1 93 ? -6.055 8.738 8.218 1.00 89.88 93 LEU A CA 1
ATOM 689 C C . LEU A 1 93 ? -5.085 9.658 7.471 1.00 89.88 93 LEU A C 1
ATOM 691 O O . LEU A 1 93 ? -4.869 10.795 7.892 1.00 89.88 93 LEU A O 1
ATOM 695 N N . GLY A 1 94 ? -4.516 9.188 6.363 1.00 87.69 94 GLY A N 1
ATOM 696 C CA . GLY A 1 94 ? -3.584 9.928 5.520 1.00 87.69 94 GLY A CA 1
ATOM 697 C C . GLY A 1 94 ? -4.260 11.115 4.856 1.00 87.69 94 GLY A C 1
ATOM 698 O O . GLY A 1 94 ? -3.717 12.216 4.901 1.00 87.69 94 GLY A O 1
ATOM 699 N N . ALA A 1 95 ? -5.474 10.923 4.342 1.00 81.00 95 ALA A N 1
ATOM 700 C CA . ALA A 1 95 ? -6.334 11.980 3.828 1.00 81.00 95 ALA A CA 1
ATOM 701 C C . ALA A 1 95 ? -6.645 13.012 4.919 1.00 81.00 95 ALA A C 1
ATOM 703 O O . ALA A 1 95 ? -6.372 14.194 4.723 1.00 81.00 95 ALA A O 1
ATOM 704 N N . SER A 1 96 ? -7.092 12.571 6.101 1.00 80.00 96 SER A N 1
ATOM 705 C CA . SER A 1 96 ? -7.361 13.461 7.247 1.00 80.00 96 SER A CA 1
ATOM 706 C C . SER A 1 96 ? -6.116 14.272 7.647 1.00 80.00 96 SER A C 1
ATOM 708 O O . SER A 1 96 ? -6.180 15.474 7.895 1.00 80.00 96 SER A O 1
ATOM 710 N N . CYS A 1 97 ? -4.937 13.641 7.633 1.00 75.62 97 CYS A N 1
ATOM 711 C CA . CYS A 1 97 ? -3.657 14.304 7.889 1.00 75.62 97 CYS A CA 1
ATOM 712 C C . CYS A 1 97 ? -3.254 15.279 6.772 1.00 75.62 97 CYS A C 1
ATOM 714 O O . CYS A 1 97 ? -2.643 16.314 7.058 1.00 75.62 97 CYS A O 1
ATOM 716 N N . ALA A 1 98 ? -3.568 14.948 5.518 1.00 59.81 98 ALA A N 1
ATOM 717 C CA . ALA A 1 98 ? -3.256 15.724 4.325 1.00 59.81 98 ALA A CA 1
ATOM 718 C C . ALA A 1 98 ? -4.165 16.945 4.138 1.00 59.81 98 ALA A C 1
ATOM 720 O O . ALA A 1 98 ? -3.753 17.857 3.438 1.00 59.81 98 ALA A O 1
ATOM 721 N N . TYR A 1 99 ? -5.322 17.034 4.798 1.00 52.44 99 TYR A N 1
ATOM 722 C CA . TYR A 1 99 ? -6.095 18.285 4.873 1.00 52.44 99 TYR A CA 1
ATOM 723 C C . TYR A 1 99 ? -5.424 19.351 5.762 1.00 52.44 99 TYR A C 1
ATOM 725 O O . TYR A 1 99 ? -5.667 20.547 5.601 1.00 52.44 99 TYR A O 1
ATOM 733 N N . VAL A 1 100 ? -4.517 18.943 6.658 1.00 46.06 100 VAL A N 1
ATOM 734 C CA . VAL A 1 100 ? -3.696 19.846 7.491 1.00 46.06 100 VAL A CA 1
ATOM 735 C C . VAL A 1 100 ? -2.391 20.252 6.782 1.00 46.06 100 VAL A C 1
ATOM 737 O O . VAL A 1 100 ? -1.778 21.266 7.123 1.00 46.06 100 VAL A O 1
ATOM 740 N N . VAL A 1 101 ? -1.963 19.495 5.766 1.00 44.53 101 VAL A N 1
ATOM 741 C CA . VAL A 1 101 ? -0.833 19.845 4.893 1.00 44.53 101 VAL A CA 1
ATOM 742 C C . VAL A 1 101 ? -1.400 20.622 3.703 1.00 44.53 101 VAL A C 1
ATOM 744 O O . VAL A 1 101 ? -2.316 20.130 3.060 1.00 44.53 101 VAL A O 1
ATOM 747 N N . PRO A 1 102 ? -0.913 21.824 3.353 1.00 46.16 102 PRO A N 1
ATOM 748 C CA . PRO A 1 102 ? -1.420 22.496 2.165 1.00 46.16 102 PRO A CA 1
ATOM 749 C C . PRO A 1 102 ? -1.204 21.586 0.952 1.00 46.16 102 PRO A C 1
ATOM 751 O O . PRO A 1 102 ? -0.059 21.300 0.587 1.00 46.16 102 PRO A O 1
ATOM 754 N N . ARG A 1 103 ? -2.307 21.118 0.348 1.00 53.62 103 ARG A N 1
ATOM 755 C CA . ARG A 1 103 ? -2.284 20.452 -0.955 1.00 53.62 103 ARG A CA 1
ATOM 756 C C . ARG A 1 103 ? -1.479 21.367 -1.879 1.00 53.62 103 ARG A C 1
ATOM 758 O O . ARG A 1 103 ? -1.836 22.544 -1.990 1.00 53.62 103 ARG A O 1
ATOM 765 N N . PRO A 1 104 ? -0.380 20.895 -2.490 1.00 50.88 104 PRO A N 1
ATOM 766 C CA . PRO A 1 104 ? 0.297 21.684 -3.506 1.00 50.88 104 PRO A CA 1
ATOM 767 C C . PRO A 1 104 ? -0.745 22.105 -4.542 1.00 50.88 104 PRO A C 1
ATOM 769 O O . PRO A 1 104 ? -1.609 21.290 -4.875 1.00 50.88 104 PRO A O 1
ATOM 772 N N . GLU A 1 105 ? -0.686 23.350 -5.025 1.00 49.47 105 GLU A N 1
ATOM 773 C CA . GLU A 1 105 ? -1.518 23.762 -6.158 1.00 49.47 105 GLU A CA 1
ATOM 774 C C . GLU A 1 105 ? -1.373 22.698 -7.247 1.00 49.47 105 GLU A C 1
ATOM 776 O O . GLU A 1 105 ? -0.253 22.347 -7.643 1.00 49.47 105 GLU A O 1
ATOM 781 N N . LEU A 1 106 ? -2.505 22.102 -7.630 1.00 51.19 106 LEU A N 1
ATOM 782 C CA . LEU A 1 106 ? -2.526 21.062 -8.644 1.00 51.19 106 LEU A CA 1
ATOM 783 C C . LEU A 1 106 ? -1.872 21.649 -9.900 1.00 51.19 106 LEU A C 1
ATOM 785 O O . LEU A 1 106 ? -2.207 22.776 -10.279 1.00 51.19 106 LEU A O 1
ATOM 789 N N . PRO A 1 107 ? -0.893 20.960 -10.510 1.00 43.44 107 PRO A N 1
ATOM 790 C CA . PRO A 1 107 ? -0.320 21.414 -11.762 1.00 43.44 107 PRO A CA 1
ATOM 791 C C . PRO A 1 107 ? -1.432 21.358 -12.815 1.00 43.44 107 PRO A C 1
ATOM 793 O O . PRO A 1 107 ? -1.690 20.310 -13.390 1.00 43.44 107 PRO A O 1
ATOM 796 N N . ASN A 1 108 ? -2.083 22.505 -13.028 1.00 44.22 108 ASN A N 1
ATOM 797 C CA . ASN A 1 108 ? -3.338 22.698 -13.761 1.00 44.22 108 ASN A CA 1
ATOM 798 C C . ASN A 1 108 ? -4.592 22.233 -12.987 1.00 44.22 108 ASN A C 1
ATOM 800 O O . ASN A 1 108 ? -4.555 21.299 -12.194 1.00 44.22 108 ASN A O 1
ATOM 804 N N . GLU A 1 109 ? -5.706 22.937 -13.209 1.00 36.56 109 GLU A N 1
ATOM 805 C CA . GLU A 1 109 ? -7.001 22.885 -12.496 1.00 36.56 109 GLU A CA 1
ATOM 806 C C . GLU A 1 109 ? -7.735 21.530 -12.472 1.00 36.56 109 GLU A C 1
ATOM 808 O O . GLU A 1 109 ? -8.916 21.483 -12.135 1.00 36.56 109 GLU A O 1
ATOM 813 N N . VAL A 1 110 ? -7.095 20.415 -12.816 1.00 40.03 110 VAL A N 1
ATOM 814 C CA . VAL A 1 110 ? -7.809 19.155 -12.991 1.00 40.03 110 VAL A CA 1
ATOM 815 C C . VAL A 1 110 ? -7.021 17.979 -12.427 1.00 40.03 110 VAL A C 1
ATOM 817 O O . VAL A 1 110 ? -6.445 17.168 -13.137 1.00 40.03 110 VAL A O 1
ATOM 820 N N . ALA A 1 111 ? -7.047 17.843 -11.099 1.00 36.88 111 ALA A N 1
ATOM 821 C CA . ALA A 1 111 ? -7.109 16.492 -10.558 1.00 36.88 111 ALA A CA 1
ATOM 822 C C . ALA A 1 111 ? -8.490 15.965 -10.943 1.00 36.88 111 ALA A C 1
ATOM 824 O O . ALA A 1 111 ? -9.491 16.362 -10.342 1.00 36.88 111 ALA A O 1
ATOM 825 N N . PHE A 1 112 ? -8.553 15.121 -11.966 1.00 38.94 112 PHE A N 1
ATOM 826 C CA . PHE A 1 112 ? -9.761 14.367 -12.256 1.00 38.94 112 PHE A CA 1
ATOM 827 C C . PHE A 1 112 ? -9.884 13.281 -11.192 1.00 38.94 112 PHE A C 1
ATOM 829 O O . PHE A 1 112 ? -9.542 12.132 -11.436 1.00 38.94 112 PHE A O 1
ATOM 836 N N . VAL A 1 113 ? -10.348 13.653 -9.997 1.00 37.75 113 VAL A N 1
ATOM 837 C CA . VAL A 1 113 ? -10.923 12.668 -9.082 1.00 37.75 113 VAL A CA 1
ATOM 838 C C . VAL A 1 113 ? -12.149 12.151 -9.814 1.00 37.75 113 VAL A C 1
ATOM 840 O O . VAL A 1 113 ? -13.146 12.859 -9.955 1.00 37.75 113 VAL A O 1
ATOM 843 N N . ARG A 1 114 ? -12.012 10.981 -10.430 1.00 43.84 114 ARG A N 1
ATOM 844 C CA . ARG A 1 114 ? -13.105 10.389 -11.184 1.00 43.84 114 ARG A CA 1
ATOM 845 C C . ARG A 1 114 ? -14.186 9.959 -10.191 1.00 43.84 114 ARG A C 1
ATOM 847 O O . ARG A 1 114 ? -13.912 9.128 -9.330 1.00 43.84 114 ARG A O 1
ATOM 854 N N . ASP A 1 115 ? -15.418 10.414 -10.400 1.00 36.19 115 ASP A N 1
ATOM 855 C CA . ASP A 1 115 ? -16.596 9.620 -10.049 1.00 36.19 115 ASP A CA 1
ATOM 856 C C . ASP A 1 115 ? -16.648 8.479 -11.074 1.00 36.19 115 ASP A C 1
ATOM 858 O O . ASP A 1 115 ? -17.339 8.576 -12.088 1.00 36.19 115 ASP A O 1
ATOM 862 N N . ILE A 1 116 ? -15.827 7.434 -10.918 1.00 36.22 116 ILE A N 1
ATOM 863 C CA . ILE A 1 116 ? -16.036 6.229 -11.728 1.00 36.22 116 ILE A CA 1
ATOM 864 C C . ILE A 1 116 ? -17.220 5.511 -11.084 1.00 36.22 116 ILE A C 1
ATOM 866 O O . ILE A 1 116 ? -17.049 4.970 -9.989 1.00 36.22 116 ILE A O 1
ATOM 870 N N . PRO A 1 117 ? -18.401 5.409 -11.726 1.00 33.94 117 PRO A N 1
ATOM 871 C CA . PRO A 1 117 ? -19.288 4.313 -11.397 1.00 33.94 117 PRO A CA 1
ATOM 872 C C . PRO A 1 117 ? -18.525 3.044 -11.759 1.00 33.94 117 PRO A C 1
ATOM 874 O O . PRO A 1 117 ? -18.401 2.728 -12.934 1.00 33.94 117 PRO A O 1
ATOM 877 N N . CYS A 1 118 ? -17.912 2.415 -10.758 1.00 38.94 118 CYS A N 1
ATOM 878 C CA . CYS A 1 118 ? -17.957 0.983 -10.468 1.00 38.94 118 CYS A CA 1
ATOM 879 C C . CYS A 1 118 ? -18.138 0.045 -11.688 1.00 38.94 118 CYS A C 1
ATOM 881 O O . CYS A 1 118 ? -18.991 -0.839 -11.677 1.00 38.94 118 CYS A O 1
ATOM 883 N N . LEU A 1 119 ? -17.384 0.252 -12.770 1.00 31.45 119 LEU A N 1
ATOM 884 C CA . LEU A 1 119 ? -17.539 -0.471 -14.035 1.00 31.45 119 LEU A CA 1
ATOM 885 C C . LEU A 1 119 ? -16.211 -1.106 -14.433 1.00 31.45 119 LEU A C 1
ATOM 887 O O . LEU A 1 119 ? -15.633 -0.800 -15.470 1.00 31.45 119 LEU A O 1
ATOM 891 N N . MET A 1 120 ? -15.760 -2.040 -13.602 1.00 33.38 120 MET A N 1
ATOM 892 C CA . MET A 1 120 ? -15.028 -3.206 -14.077 1.00 33.38 120 MET A CA 1
ATOM 893 C C . MET A 1 120 ? -15.564 -4.430 -13.339 1.00 33.38 120 MET A C 1
ATOM 895 O O . MET A 1 120 ? -15.490 -4.515 -12.117 1.00 33.38 120 MET A O 1
ATOM 899 N N . GLU A 1 121 ? -16.117 -5.376 -14.096 1.00 32.72 121 GLU A N 1
ATOM 900 C CA . GLU A 1 121 ? -16.357 -6.740 -13.632 1.00 32.72 121 GLU A CA 1
ATOM 901 C C . GLU A 1 121 ? -15.001 -7.413 -13.370 1.00 32.72 121 GLU A C 1
ATOM 903 O O . GLU A 1 121 ? -14.462 -8.111 -14.225 1.00 32.72 121 GLU A O 1
ATOM 908 N N . GLN A 1 122 ? -14.421 -7.185 -12.196 1.00 38.25 122 GLN A N 1
ATOM 909 C CA . GLN A 1 122 ? -13.568 -8.178 -11.555 1.00 38.25 122 GLN A CA 1
ATOM 910 C C . GLN A 1 122 ? -13.969 -8.267 -10.089 1.00 38.25 122 GLN A C 1
ATOM 912 O O . GLN A 1 122 ? -13.511 -7.507 -9.236 1.00 38.25 122 GLN A O 1
ATOM 917 N N . GLU A 1 123 ? -14.847 -9.232 -9.818 1.00 38.72 123 GLU A N 1
ATOM 918 C CA . GLU A 1 123 ? -14.830 -9.944 -8.544 1.00 38.72 123 GLU A CA 1
ATOM 919 C C . GLU A 1 123 ? -13.349 -10.262 -8.209 1.00 38.72 123 GLU A C 1
ATOM 921 O O . GLU A 1 123 ? -12.633 -10.782 -9.064 1.00 38.72 123 GLU A O 1
ATOM 926 N N . ASP A 1 124 ? -12.889 -9.890 -7.005 1.00 51.69 124 ASP A N 1
ATOM 927 C CA . ASP A 1 124 ? -11.580 -10.216 -6.386 1.00 51.69 124 ASP A CA 1
ATOM 928 C C . ASP A 1 124 ? -10.383 -9.230 -6.458 1.00 51.69 124 ASP A C 1
ATOM 930 O O . ASP A 1 124 ? -9.264 -9.610 -6.101 1.00 51.69 124 ASP A O 1
ATOM 934 N N . SER A 1 125 ? -10.551 -7.941 -6.783 1.00 72.50 125 SER A N 1
ATOM 935 C CA . SER A 1 125 ? -9.454 -6.959 -6.606 1.00 72.50 125 SER A CA 1
ATOM 936 C C . SER A 1 125 ? -9.525 -6.224 -5.252 1.00 72.50 125 SER A C 1
ATOM 938 O O . SER A 1 125 ? -10.431 -5.424 -4.995 1.00 72.50 125 SER A O 1
ATOM 940 N N . ILE A 1 126 ? -8.541 -6.469 -4.372 1.00 85.12 126 ILE A N 1
ATOM 941 C CA . ILE A 1 126 ? -8.364 -5.753 -3.088 1.00 85.12 126 ILE A CA 1
ATOM 942 C C . ILE A 1 126 ? -8.259 -4.236 -3.319 1.00 85.12 126 ILE A C 1
ATOM 944 O O . ILE A 1 126 ? -8.881 -3.463 -2.594 1.00 85.12 126 ILE A O 1
ATOM 948 N N . GLY A 1 127 ? -7.517 -3.798 -4.341 1.00 83.62 127 GLY A N 1
ATOM 949 C CA . GLY A 1 127 ? -7.341 -2.375 -4.644 1.00 83.62 127 GLY A CA 1
ATOM 950 C C . GLY A 1 127 ? -8.619 -1.686 -5.140 1.00 83.62 127 GLY A C 1
ATOM 951 O O . GLY A 1 127 ? -8.893 -0.542 -4.778 1.00 83.62 127 GLY A O 1
ATOM 952 N N . PHE A 1 128 ? -9.467 -2.401 -5.882 1.00 83.56 128 PHE A N 1
ATOM 953 C CA . PHE A 1 128 ? -10.788 -1.899 -6.261 1.00 83.56 128 PHE A CA 1
ATOM 954 C C . PHE A 1 128 ? -11.687 -1.701 -5.035 1.00 83.56 128 PHE A C 1
ATOM 956 O O . PHE A 1 128 ? -12.232 -0.616 -4.829 1.00 83.56 128 PHE A O 1
ATOM 963 N N . SER A 1 129 ? -11.796 -2.738 -4.198 1.00 85.81 129 SER A N 1
ATOM 964 C CA . SER A 1 129 ? -12.647 -2.708 -2.999 1.00 85.81 129 SER A CA 1
ATOM 965 C C . SER A 1 129 ? -12.195 -1.607 -2.034 1.00 85.81 129 SER A C 1
ATOM 967 O O . SER A 1 129 ? -13.020 -0.944 -1.414 1.00 85.81 129 SER A O 1
ATOM 969 N N . HIS A 1 130 ? -10.883 -1.370 -1.953 1.00 89.00 130 HIS A N 1
ATOM 970 C CA . HIS A 1 130 ? -10.274 -0.304 -1.164 1.00 89.00 130 HIS A CA 1
ATOM 971 C C . HIS A 1 130 ? -10.827 1.075 -1.542 1.00 89.00 130 HIS A C 1
ATOM 973 O O . HIS A 1 130 ? -11.353 1.793 -0.690 1.00 89.00 130 HIS A O 1
ATOM 979 N N . ASN A 1 131 ? -10.766 1.417 -2.830 1.00 86.62 131 ASN A N 1
ATOM 980 C CA . ASN A 1 131 ? -11.251 2.703 -3.322 1.00 86.62 131 ASN A CA 1
ATOM 981 C C . ASN A 1 131 ? -12.771 2.822 -3.201 1.00 86.62 131 ASN A C 1
ATOM 983 O O . ASN A 1 131 ? -13.270 3.877 -2.817 1.00 86.62 131 ASN A O 1
ATOM 987 N N . ALA A 1 132 ? -13.498 1.743 -3.503 1.00 85.31 132 ALA A N 1
ATOM 988 C CA . ALA A 1 132 ? -14.953 1.730 -3.449 1.00 85.31 132 ALA A CA 1
ATOM 989 C C . ALA A 1 132 ? -15.469 2.006 -2.028 1.00 85.31 132 ALA A C 1
ATOM 991 O O . ALA A 1 132 ? -16.346 2.845 -1.843 1.00 85.31 132 ALA A O 1
ATOM 992 N N . ILE A 1 133 ? -14.863 1.389 -1.007 1.00 88.81 133 ILE A N 1
ATOM 993 C CA . ILE A 1 133 ? -15.211 1.642 0.398 1.00 88.81 133 ILE A CA 1
ATOM 994 C C . ILE A 1 133 ? -14.994 3.113 0.768 1.00 88.81 133 ILE A C 1
ATOM 996 O O . ILE A 1 133 ? -15.881 3.724 1.365 1.00 88.81 133 ILE A O 1
ATOM 1000 N N . LEU A 1 134 ? -13.838 3.690 0.424 1.00 87.94 134 LEU A N 1
ATOM 1001 C CA . LEU A 1 134 ? -13.526 5.088 0.745 1.00 87.94 134 LEU A CA 1
ATOM 1002 C C . LEU A 1 134 ? -14.466 6.066 0.033 1.00 87.94 134 LEU A C 1
ATOM 1004 O O . LEU A 1 134 ? -14.919 7.030 0.654 1.00 87.94 134 LEU A O 1
ATOM 1008 N N . LEU A 1 135 ? -14.788 5.797 -1.235 1.00 84.19 135 LEU A N 1
ATOM 1009 C CA . LEU A 1 135 ? -15.733 6.592 -2.015 1.00 84.19 135 LEU A CA 1
ATOM 1010 C C . LEU A 1 135 ? -17.130 6.547 -1.395 1.00 84.19 135 LEU A C 1
ATOM 1012 O O . LEU A 1 135 ? -17.696 7.599 -1.116 1.00 84.19 135 LEU A O 1
ATOM 1016 N N . GLU A 1 136 ? -17.652 5.357 -1.082 1.00 85.50 136 GLU A N 1
ATOM 1017 C CA . GLU A 1 136 ? -18.971 5.255 -0.455 1.00 85.50 136 GLU A CA 1
ATOM 1018 C C . GLU A 1 136 ? -19.028 5.980 0.902 1.00 85.50 136 GLU A C 1
ATOM 1020 O O . GLU A 1 136 ? -20.075 6.504 1.272 1.00 85.50 136 GLU A O 1
ATOM 1025 N N . ILE A 1 137 ? -17.945 5.979 1.694 1.00 88.25 137 ILE A N 1
ATOM 1026 C CA . ILE A 1 137 ? -17.913 6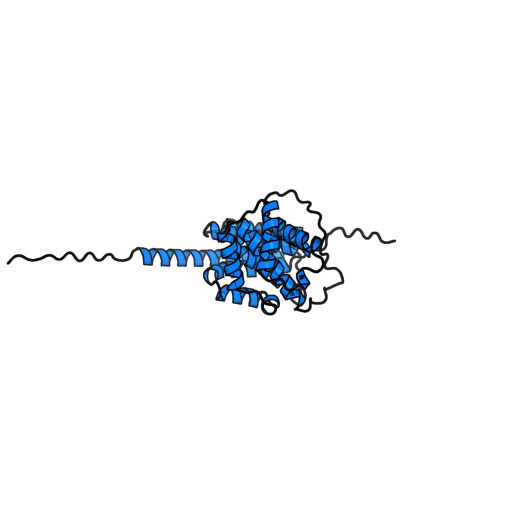.734 2.961 1.00 88.25 137 ILE A CA 1
ATOM 1027 C C . ILE A 1 137 ? -17.989 8.236 2.684 1.00 88.25 137 ILE A C 1
ATOM 1029 O O . ILE A 1 137 ? -18.735 8.933 3.370 1.00 88.25 137 ILE A O 1
ATOM 1033 N N . ALA A 1 138 ? -17.238 8.727 1.697 1.00 84.19 138 ALA A N 1
ATOM 1034 C CA . ALA A 1 138 ? -17.224 10.137 1.324 1.00 84.19 138 ALA A CA 1
ATOM 1035 C C . ALA A 1 138 ? -18.580 10.611 0.773 1.00 84.19 138 ALA A C 1
ATOM 1037 O O . ALA A 1 138 ? -19.026 11.705 1.113 1.00 84.19 138 ALA A O 1
ATOM 1038 N N . GLU A 1 139 ? -19.258 9.781 -0.024 1.00 82.94 139 GLU A N 1
ATOM 1039 C CA . GLU A 1 139 ? -20.597 10.064 -0.558 1.00 82.94 139 GLU A CA 1
A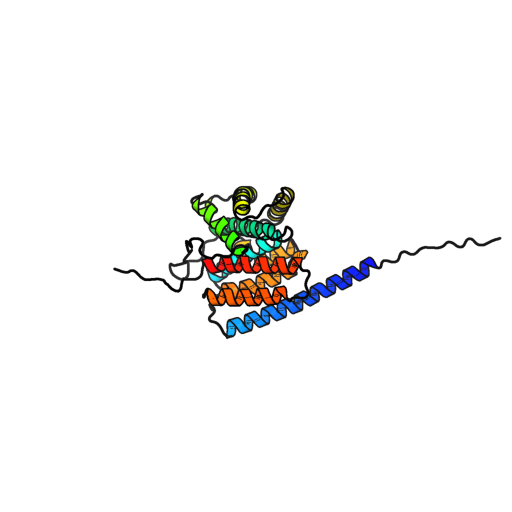TOM 1040 C C . GLU A 1 139 ? -21.673 10.086 0.538 1.00 82.94 139 GLU A C 1
ATOM 1042 O O . GLU A 1 139 ? -22.574 10.925 0.517 1.00 82.94 139 GLU A O 1
ATOM 1047 N N . GLU A 1 140 ? -21.583 9.182 1.517 1.00 89.44 140 GLU A N 1
ATOM 1048 C CA . GLU A 1 140 ? -22.525 9.118 2.641 1.00 89.44 140 GLU A CA 1
ATOM 1049 C C . GLU A 1 140 ? -22.275 10.208 3.696 1.00 89.44 140 GLU A C 1
ATOM 1051 O O . GLU A 1 140 ? -23.173 10.519 4.483 1.00 89.44 140 GLU A O 1
ATOM 1056 N N . ASN A 1 141 ? -21.069 10.787 3.735 1.00 86.06 141 ASN A N 1
ATOM 1057 C CA . ASN A 1 141 ? -20.634 11.709 4.779 1.00 86.06 141 ASN A CA 1
ATOM 1058 C C . ASN A 1 141 ? -19.896 12.915 4.171 1.00 86.06 141 ASN A C 1
ATOM 1060 O O . ASN A 1 141 ? -18.672 12.925 4.030 1.00 86.06 141 ASN A O 1
ATOM 1064 N N . GLU A 1 142 ? -20.645 13.973 3.853 1.00 84.31 142 GLU A N 1
ATOM 1065 C CA . GLU A 1 142 ? -20.072 15.208 3.309 1.00 84.31 142 GLU A CA 1
ATOM 1066 C C . GLU A 1 142 ? -18.999 15.790 4.254 1.00 84.31 142 GLU A C 1
ATOM 1068 O O . GLU A 1 142 ? -19.224 15.972 5.454 1.00 84.31 142 GLU A O 1
ATOM 1073 N N . GLY A 1 143 ? -17.806 16.060 3.712 1.00 79.31 143 GLY A N 1
ATOM 1074 C CA . GLY A 1 143 ? -16.681 16.627 4.467 1.00 79.31 143 GLY A CA 1
ATOM 1075 C C . GLY A 1 143 ? -16.078 15.691 5.523 1.00 79.31 143 GLY A C 1
ATOM 1076 O O . GLY A 1 143 ? -15.432 16.165 6.451 1.00 79.31 143 GLY A O 1
ATOM 1077 N N . ILE A 1 144 ? -16.283 14.372 5.437 1.00 83.38 144 ILE A N 1
ATOM 1078 C CA . ILE A 1 144 ? -15.828 13.410 6.461 1.00 83.38 144 ILE A CA 1
ATOM 1079 C C . ILE A 1 144 ? -14.325 13.472 6.765 1.00 83.38 144 ILE A C 1
ATOM 1081 O O . ILE A 1 144 ? -13.924 13.367 7.923 1.00 83.38 144 ILE A O 1
ATOM 1085 N N . PHE A 1 145 ? -13.492 13.725 5.753 1.00 80.31 145 PHE A N 1
ATOM 1086 C CA . PHE A 1 145 ? -12.041 13.850 5.921 1.00 80.31 145 PHE A CA 1
ATOM 1087 C C . PHE A 1 145 ? -11.620 15.137 6.656 1.00 80.31 145 PHE A C 1
ATOM 1089 O O . PHE A 1 145 ? -10.499 15.204 7.155 1.00 80.31 145 PHE A O 1
ATOM 1096 N N . ASP A 1 146 ? -12.524 16.114 6.807 1.00 78.44 146 ASP A N 1
ATOM 1097 C CA . ASP A 1 146 ? -12.295 17.344 7.579 1.00 78.44 146 ASP A CA 1
ATOM 1098 C C . ASP A 1 146 ? -12.594 17.165 9.079 1.00 78.44 146 ASP A C 1
ATOM 1100 O O . ASP A 1 146 ? -12.262 18.024 9.900 1.00 78.44 146 ASP A O 1
ATOM 1104 N N . GLN A 1 147 ? -13.235 16.057 9.466 1.00 78.62 147 GLN A N 1
ATOM 1105 C CA . GLN A 1 147 ? -13.770 15.868 10.819 1.00 78.62 147 GLN A CA 1
ATOM 1106 C C . GLN A 1 147 ? -12.730 15.365 11.835 1.00 78.62 147 GLN A C 1
ATOM 1108 O O . GLN A 1 147 ? -13.065 15.205 13.007 1.00 78.62 147 GLN A O 1
ATOM 1113 N N . ASN A 1 148 ? -11.468 15.159 11.426 1.00 76.94 148 ASN A N 1
ATOM 1114 C CA . ASN A 1 148 ? -10.383 14.632 12.272 1.00 76.94 148 ASN A CA 1
ATOM 1115 C C . ASN A 1 148 ? -10.792 13.372 13.055 1.00 76.94 148 ASN A C 1
ATOM 1117 O O . ASN A 1 148 ? -10.531 13.260 14.256 1.00 76.94 148 ASN A O 1
ATOM 1121 N N . LEU A 1 149 ? -11.444 12.431 12.369 1.00 87.06 149 LEU A N 1
ATOM 1122 C CA . LEU A 1 149 ? -11.851 11.170 12.973 1.00 87.06 149 LEU A CA 1
ATOM 1123 C C . LEU A 1 149 ? -10.645 10.377 13.482 1.00 87.06 149 LEU A C 1
ATOM 1125 O O . LEU A 1 149 ? -9.570 10.331 12.875 1.00 87.06 149 LEU A O 1
ATOM 1129 N N . THR A 1 150 ? -10.850 9.711 14.608 1.00 87.00 150 THR A N 1
ATOM 1130 C CA . THR A 1 150 ? -9.912 8.753 15.179 1.00 87.00 150 THR A CA 1
ATOM 1131 C C . THR A 1 150 ? -9.842 7.480 14.334 1.00 87.00 150 THR A C 1
ATOM 1133 O O . THR A 1 150 ? -10.740 7.154 13.561 1.00 87.00 150 THR A O 1
ATOM 1136 N N . ALA A 1 151 ? -8.780 6.696 14.527 1.00 85.00 151 ALA A N 1
ATOM 1137 C CA . ALA A 1 151 ? -8.642 5.382 13.899 1.00 85.00 151 ALA A CA 1
ATOM 1138 C C . ALA A 1 151 ? -9.812 4.432 14.207 1.00 85.00 151 ALA A C 1
ATOM 1140 O O . ALA A 1 151 ? -10.183 3.615 13.370 1.00 85.00 151 ALA A O 1
ATOM 1141 N N . GLU A 1 152 ? -10.389 4.539 15.406 1.00 87.94 152 GLU A N 1
ATOM 1142 C CA . GLU A 1 152 ? -11.524 3.718 15.833 1.00 87.94 152 GLU A CA 1
ATOM 1143 C C . GLU A 1 152 ? -12.794 4.112 15.078 1.00 87.94 152 GLU A C 1
ATOM 1145 O O . GLU A 1 152 ? -13.499 3.252 14.558 1.00 87.94 152 GLU A O 1
ATOM 1150 N N . GLU A 1 153 ? -13.045 5.413 14.937 1.00 91.62 153 GLU A N 1
ATOM 1151 C CA . GLU A 1 153 ? -14.165 5.929 14.146 1.00 91.62 153 GLU A CA 1
ATOM 1152 C C . GLU A 1 153 ? -14.036 5.545 12.668 1.00 91.62 153 GLU A C 1
ATOM 1154 O O . GLU A 1 153 ? -15.008 5.076 12.081 1.00 91.62 153 GLU A O 1
ATOM 1159 N N . TRP A 1 154 ? -12.834 5.638 12.087 1.00 91.88 154 TRP A N 1
ATOM 1160 C CA . TRP A 1 154 ? -12.588 5.160 10.723 1.00 91.88 154 TRP A CA 1
ATOM 1161 C C . TRP A 1 154 ? -12.821 3.657 10.574 1.00 91.88 154 TRP A C 1
ATOM 1163 O O . TRP A 1 154 ? -13.475 3.229 9.626 1.00 91.88 154 TRP A O 1
ATOM 1173 N N . THR A 1 155 ? -12.347 2.851 11.524 1.00 90.19 155 THR A N 1
ATOM 1174 C CA . THR A 1 155 ? -12.547 1.393 11.505 1.00 90.19 155 THR A CA 1
ATOM 1175 C C . THR A 1 155 ? -14.034 1.040 11.557 1.00 90.19 155 THR A C 1
ATOM 1177 O O . THR A 1 155 ? -14.495 0.227 10.758 1.00 90.19 155 THR A O 1
ATOM 1180 N N . ASN A 1 156 ? -14.807 1.725 12.406 1.00 90.88 156 ASN A N 1
ATOM 1181 C CA . ASN A 1 156 ? -16.257 1.540 12.524 1.00 90.88 156 ASN A CA 1
ATOM 1182 C C . ASN A 1 156 ? -17.034 1.913 11.247 1.00 90.88 156 ASN A C 1
ATOM 1184 O O . ASN A 1 156 ? -18.141 1.416 11.049 1.00 90.88 156 ASN A O 1
ATOM 1188 N N . LEU A 1 157 ? -16.481 2.770 10.382 1.00 93.62 157 LEU A N 1
ATOM 1189 C CA . LEU A 1 157 ? -17.061 3.094 9.072 1.00 93.62 157 LEU A CA 1
ATOM 1190 C C . LEU A 1 157 ? -16.621 2.106 7.981 1.00 93.62 157 LEU A C 1
ATOM 1192 O O . LEU A 1 157 ? -17.418 1.738 7.118 1.00 93.62 157 LEU A O 1
ATOM 1196 N N . ILE A 1 158 ? -15.358 1.677 8.017 1.00 93.69 158 ILE A N 1
ATOM 1197 C CA . ILE A 1 158 ? -14.719 0.873 6.966 1.00 93.69 158 ILE A CA 1
ATOM 1198 C C . ILE A 1 158 ? -15.111 -0.601 7.058 1.00 93.69 158 ILE A C 1
ATOM 1200 O O . ILE A 1 158 ? -15.482 -1.189 6.042 1.00 93.69 158 ILE A O 1
ATOM 1204 N N . VAL A 1 159 ? -15.057 -1.207 8.249 1.00 91.81 159 VAL A N 1
ATOM 1205 C CA . VAL A 1 159 ? -15.295 -2.653 8.421 1.00 91.81 159 VAL A CA 1
ATOM 1206 C C . VAL A 1 159 ? -16.690 -3.070 7.931 1.00 91.81 159 VAL A C 1
ATOM 1208 O O . VAL A 1 159 ? -16.760 -3.970 7.093 1.00 91.81 159 VAL A O 1
ATOM 1211 N N . PRO A 1 160 ? -17.797 -2.393 8.307 1.00 91.44 160 PRO A N 1
ATOM 1212 C CA . PRO A 1 160 ? -19.127 -2.779 7.825 1.00 91.44 160 PRO A CA 1
ATOM 1213 C C . PRO A 1 160 ? -19.295 -2.649 6.307 1.00 91.44 160 PRO A C 1
ATOM 1215 O O . PRO A 1 160 ? -20.124 -3.334 5.709 1.00 91.44 160 PRO A O 1
ATOM 1218 N N . LYS A 1 161 ? -18.537 -1.754 5.660 1.00 91.38 161 LYS A N 1
ATOM 1219 C CA . LYS A 1 161 ? -18.526 -1.648 4.198 1.00 91.38 161 LYS A CA 1
ATOM 1220 C C . LYS A 1 161 ? -17.722 -2.783 3.582 1.00 91.38 161 LYS A C 1
ATOM 1222 O O . LYS A 1 161 ? -18.230 -3.416 2.665 1.00 91.38 161 LYS A O 1
ATOM 1227 N N . ALA A 1 162 ? -16.548 -3.108 4.121 1.00 89.19 162 ALA A N 1
ATOM 1228 C CA . ALA A 1 162 ? -15.738 -4.241 3.668 1.00 89.19 162 ALA A CA 1
ATOM 1229 C C . ALA A 1 162 ? -16.514 -5.572 3.687 1.00 89.19 162 ALA A C 1
ATOM 1231 O O . ALA A 1 162 ? -16.404 -6.358 2.743 1.00 89.19 162 ALA A O 1
ATOM 1232 N N . GLU A 1 163 ? -17.381 -5.781 4.682 1.00 88.94 163 GLU A N 1
ATOM 1233 C CA . GLU A 1 163 ? -18.259 -6.958 4.751 1.00 88.94 163 GLU A CA 1
ATOM 1234 C C . GLU A 1 163 ? -19.212 -7.068 3.550 1.00 88.94 163 GLU A C 1
ATOM 1236 O O . GLU A 1 163 ? -19.446 -8.173 3.054 1.00 88.94 163 GLU A O 1
ATOM 1241 N N . LYS A 1 164 ? -19.720 -5.942 3.022 1.00 86.06 164 LYS A N 1
ATOM 1242 C CA . LYS A 1 164 ? -20.567 -5.927 1.811 1.00 86.06 164 LYS A CA 1
ATOM 1243 C C . LYS A 1 164 ? -19.806 -6.387 0.566 1.00 86.06 164 LYS A C 1
ATOM 1245 O O . LYS A 1 164 ? -20.420 -6.951 -0.336 1.00 86.06 164 LYS A O 1
ATOM 1250 N N . TYR A 1 165 ? -18.490 -6.179 0.543 1.00 82.56 165 TYR A N 1
ATOM 1251 C CA . TYR A 1 165 ? -17.578 -6.644 -0.507 1.00 82.56 165 TYR A CA 1
ATOM 1252 C C . TYR A 1 165 ? -17.075 -8.080 -0.267 1.00 82.56 165 TYR A C 1
ATOM 1254 O O . TYR A 1 165 ? -16.202 -8.552 -0.987 1.00 82.56 165 TYR A O 1
ATOM 1262 N N . GLY A 1 166 ? -17.613 -8.793 0.731 1.00 83.31 166 GLY A N 1
ATOM 1263 C CA . GLY A 1 166 ? -17.249 -10.182 1.027 1.00 83.31 166 GLY A CA 1
ATOM 1264 C C . GLY A 1 166 ? -16.022 -10.344 1.927 1.00 83.31 166 GLY A C 1
ATOM 1265 O O . GLY A 1 166 ? -15.552 -11.466 2.118 1.00 83.31 166 GLY A O 1
ATOM 1266 N N . TYR A 1 167 ? -15.517 -9.256 2.515 1.00 84.00 167 TYR A N 1
ATOM 1267 C CA . TYR A 1 167 ? -14.377 -9.283 3.427 1.00 84.00 167 TYR A CA 1
ATOM 1268 C C . TYR A 1 167 ? -14.845 -9.134 4.873 1.00 84.00 167 TYR A C 1
ATOM 1270 O O . TYR A 1 167 ? -15.181 -8.044 5.322 1.00 84.00 167 TYR A O 1
ATOM 1278 N N . SER A 1 168 ? -14.838 -10.238 5.614 1.00 82.12 168 SER A N 1
ATOM 1279 C CA . SER A 1 168 ? -15.123 -10.249 7.051 1.00 82.12 168 SER A CA 1
ATOM 1280 C C . SER A 1 168 ? -13.842 -10.426 7.856 1.00 82.12 168 SER A C 1
ATOM 1282 O O . SER A 1 168 ? -13.026 -11.291 7.525 1.00 82.12 168 SER A O 1
ATOM 1284 N N . LEU A 1 169 ? -13.708 -9.677 8.946 1.00 82.19 169 LEU A N 1
ATOM 1285 C CA . LEU A 1 169 ? -12.672 -9.877 9.954 1.00 82.19 169 LEU A CA 1
ATOM 1286 C C . LEU A 1 169 ? -13.266 -10.520 11.206 1.00 82.19 169 LEU A C 1
ATOM 1288 O O . LEU A 1 169 ? -14.454 -10.385 11.494 1.00 82.19 169 LEU A O 1
ATOM 1292 N N . SER A 1 170 ? -12.445 -11.247 11.961 1.00 87.31 170 SER A N 1
ATOM 1293 C CA . SER A 1 170 ? -12.812 -11.590 13.333 1.00 87.31 170 SER A CA 1
ATOM 1294 C C . SER A 1 170 ? -12.598 -10.384 14.253 1.00 87.31 170 SER A C 1
ATOM 1296 O O . SER A 1 170 ? -11.759 -9.529 13.980 1.00 87.31 170 SER A O 1
ATOM 1298 N N . ALA A 1 171 ? -13.273 -10.351 15.405 1.00 86.44 171 ALA A N 1
ATOM 1299 C CA . ALA A 1 171 ? -13.043 -9.301 16.405 1.00 86.44 171 ALA A CA 1
ATOM 1300 C C . ALA A 1 171 ? -11.562 -9.207 16.838 1.00 86.44 171 ALA A C 1
ATOM 1302 O O . ALA A 1 171 ? -11.051 -8.120 17.082 1.00 86.44 171 ALA A O 1
ATOM 1303 N N . SER A 1 172 ? -10.843 -10.337 16.879 1.00 88.19 172 SER A N 1
ATOM 1304 C CA . SER A 1 172 ? -9.402 -10.337 17.158 1.00 88.19 172 SER A CA 1
ATOM 1305 C C . SER A 1 172 ? -8.561 -9.722 16.038 1.00 88.19 172 SER A C 1
ATOM 1307 O O . SER A 1 172 ? -7.511 -9.149 16.320 1.00 88.19 172 SER A O 1
ATOM 1309 N N . ASP A 1 173 ? -9.004 -9.836 14.786 1.00 88.00 173 ASP A N 1
ATOM 1310 C CA . ASP A 1 173 ? -8.325 -9.222 13.643 1.00 88.00 173 ASP A CA 1
ATOM 1311 C C . ASP A 1 173 ? -8.522 -7.700 13.667 1.00 88.00 173 ASP A C 1
ATOM 1313 O O . ASP A 1 173 ? -7.566 -6.950 13.475 1.00 88.00 173 ASP A O 1
ATOM 1317 N N . GLU A 1 174 ? -9.732 -7.231 13.985 1.00 85.75 174 GLU A N 1
ATOM 1318 C CA . GLU A 1 174 ? -10.010 -5.804 14.197 1.00 85.75 174 GLU A CA 1
ATOM 1319 C C . GLU A 1 174 ? -9.154 -5.223 15.331 1.00 85.75 174 GLU A C 1
ATOM 1321 O O . GLU A 1 174 ? -8.508 -4.186 15.155 1.00 85.75 174 GLU A O 1
ATOM 1326 N N . ASP A 1 175 ? -9.061 -5.925 16.466 1.00 87.69 175 ASP A N 1
ATOM 1327 C CA . ASP A 1 175 ? -8.197 -5.535 17.586 1.00 87.69 175 ASP A CA 1
ATOM 1328 C C . ASP A 1 175 ? -6.719 -5.445 17.170 1.00 87.69 175 ASP A C 1
ATOM 1330 O O . ASP A 1 175 ? -6.005 -4.524 17.585 1.00 87.69 175 ASP A O 1
ATOM 1334 N N . ALA A 1 176 ? -6.246 -6.371 16.329 1.00 87.75 176 ALA A N 1
ATOM 1335 C CA . ALA A 1 176 ? -4.878 -6.367 15.820 1.00 87.75 176 ALA A CA 1
ATOM 1336 C C . ALA A 1 176 ? -4.606 -5.157 14.910 1.00 87.75 176 ALA A C 1
ATOM 1338 O O . ALA A 1 176 ? -3.587 -4.478 15.079 1.00 87.75 176 ALA A O 1
ATOM 1339 N N . ILE A 1 177 ? -5.531 -4.831 14.000 1.00 85.50 177 ILE A N 1
ATOM 1340 C CA . ILE A 1 177 ? -5.446 -3.629 13.152 1.00 85.50 177 ILE A CA 1
ATOM 1341 C C . ILE A 1 177 ? -5.428 -2.371 14.020 1.00 85.50 177 ILE A C 1
ATOM 1343 O O . ILE A 1 177 ? -4.550 -1.518 13.871 1.00 85.50 177 ILE A O 1
ATOM 1347 N N . MET A 1 178 ? -6.342 -2.277 14.984 1.00 85.56 178 MET A N 1
ATOM 1348 C CA . MET A 1 178 ? -6.414 -1.140 15.898 1.00 85.56 178 MET A CA 1
ATOM 1349 C C . MET A 1 178 ? -5.142 -0.984 16.727 1.00 85.56 178 MET A C 1
ATOM 1351 O O . MET A 1 178 ? -4.687 0.139 16.962 1.00 85.56 178 MET A O 1
ATOM 1355 N N . ASN A 1 179 ? -4.535 -2.088 17.158 1.00 88.00 179 ASN A N 1
ATOM 1356 C CA . ASN A 1 179 ? -3.259 -2.057 17.858 1.00 88.00 179 ASN A CA 1
ATOM 1357 C C . ASN A 1 179 ? -2.123 -1.551 16.955 1.00 88.00 179 ASN A C 1
ATOM 1359 O O . ASN A 1 179 ? -1.324 -0.722 17.398 1.00 88.00 179 ASN A O 1
ATOM 1363 N N . ASN A 1 180 ? -2.072 -1.972 15.688 1.00 85.81 180 ASN A N 1
ATOM 1364 C CA . ASN A 1 180 ? -1.092 -1.464 14.723 1.00 85.81 180 ASN A CA 1
ATOM 1365 C C . ASN A 1 180 ? -1.220 0.054 14.551 1.00 85.81 180 ASN A C 1
ATOM 1367 O O . ASN A 1 180 ? -0.226 0.770 14.661 1.00 85.81 180 ASN A O 1
ATOM 1371 N N . VAL A 1 181 ? -2.440 0.569 14.382 1.00 84.69 181 VAL A N 1
ATOM 1372 C CA . VAL A 1 181 ? -2.662 2.013 14.218 1.00 84.69 181 VAL A CA 1
ATOM 1373 C C . VAL A 1 181 ? -2.323 2.794 15.494 1.00 84.69 181 VAL A C 1
ATOM 1375 O O . VAL A 1 181 ? -1.706 3.855 15.428 1.00 84.69 181 VAL A O 1
ATOM 1378 N N . LYS A 1 182 ? -2.668 2.270 16.677 1.00 86.88 182 LYS A N 1
ATOM 1379 C CA . LYS A 1 182 ? -2.359 2.915 17.969 1.00 86.88 182 LYS A CA 1
ATOM 1380 C C . LYS A 1 182 ? -0.859 2.961 18.264 1.00 86.88 182 LYS A C 1
ATOM 1382 O O . LYS A 1 182 ? -0.376 3.933 18.843 1.00 86.88 182 LYS A O 1
ATOM 1387 N N . THR A 1 183 ? -0.123 1.910 17.911 1.00 87.31 183 THR A N 1
ATOM 1388 C CA . THR A 1 183 ? 1.321 1.800 18.192 1.00 87.31 183 THR A CA 1
ATOM 1389 C C . THR A 1 183 ? 2.187 2.498 17.143 1.00 87.31 183 THR A C 1
ATOM 1391 O O . THR A 1 183 ? 3.311 2.917 17.451 1.00 87.31 183 THR A O 1
ATOM 1394 N N . MET A 1 184 ? 1.649 2.671 15.934 1.00 88.94 184 MET A N 1
ATOM 1395 C CA . MET A 1 184 ? 2.304 3.304 14.791 1.00 88.94 184 MET A CA 1
ATOM 1396 C C . MET A 1 184 ? 1.406 4.391 14.174 1.00 88.94 184 MET A C 1
ATOM 1398 O O . MET A 1 184 ? 1.009 4.276 13.009 1.00 88.94 184 MET A O 1
ATOM 1402 N N . PRO A 1 185 ? 1.053 5.438 14.948 1.00 88.06 185 PRO A N 1
ATOM 1403 C CA . PRO A 1 185 ? 0.105 6.448 14.505 1.00 88.06 185 PRO A CA 1
ATOM 1404 C C . PRO A 1 185 ? 0.649 7.238 13.318 1.00 88.06 185 PRO A C 1
ATOM 1406 O O . PRO A 1 185 ? 1.782 7.728 13.341 1.00 88.06 185 PRO A O 1
ATOM 1409 N N . LEU A 1 186 ? -0.205 7.401 12.313 1.00 88.81 186 LEU A N 1
ATOM 1410 C CA . LEU A 1 186 ? 0.051 8.278 11.184 1.00 88.81 186 LEU A CA 1
ATOM 1411 C C . LEU A 1 186 ? -0.087 9.745 11.617 1.00 88.81 186 LEU A C 1
ATOM 1413 O O . LEU A 1 186 ? -0.949 10.084 12.428 1.00 88.81 186 LEU A O 1
ATOM 1417 N N . THR A 1 187 ? 0.768 10.623 11.092 1.00 87.62 187 THR A N 1
ATOM 1418 C CA . THR A 1 187 ? 0.756 12.056 11.419 1.00 87.62 187 THR A CA 1
ATOM 1419 C C . THR A 1 187 ? 0.907 12.909 10.164 1.00 87.62 187 THR A C 1
ATOM 1421 O O . THR A 1 187 ? 1.468 12.469 9.159 1.00 87.62 187 THR A O 1
ATOM 1424 N N . SER A 1 188 ? 0.483 14.174 10.236 1.00 84.38 188 SER A N 1
ATOM 1425 C CA . SER A 1 188 ? 0.669 15.140 9.144 1.00 84.38 188 SER A CA 1
ATOM 1426 C C . SER A 1 188 ? 2.133 15.377 8.774 1.00 84.38 188 SER A C 1
ATOM 1428 O O . SER A 1 188 ? 2.401 15.758 7.643 1.00 84.38 188 SER A O 1
ATOM 1430 N N . GLU A 1 189 ? 3.086 15.160 9.688 1.00 87.88 189 GLU A N 1
ATOM 1431 C CA . GLU A 1 189 ? 4.519 15.244 9.374 1.00 87.88 189 GLU A CA 1
ATOM 1432 C C . GLU A 1 189 ? 4.957 14.076 8.484 1.00 87.88 189 GLU A C 1
ATOM 1434 O O . GLU A 1 189 ? 5.627 14.291 7.476 1.00 87.88 189 GLU A O 1
ATOM 1439 N N . LEU A 1 190 ? 4.501 12.856 8.789 1.00 89.56 190 LEU A N 1
ATOM 1440 C CA . LEU A 1 190 ? 4.799 11.671 7.980 1.00 89.56 190 LEU A CA 1
ATOM 1441 C C . LEU A 1 190 ? 4.211 11.772 6.565 1.00 89.56 190 LEU A C 1
ATOM 1443 O O . LEU A 1 190 ? 4.828 11.309 5.611 1.00 89.56 190 LEU A O 1
ATOM 1447 N N . MET A 1 191 ? 3.068 12.444 6.407 1.00 88.25 191 MET A N 1
ATOM 1448 C CA . MET A 1 191 ? 2.422 12.644 5.103 1.00 88.25 191 MET A CA 1
ATOM 1449 C C . MET A 1 191 ? 3.107 13.686 4.197 1.00 88.25 191 MET A C 1
ATOM 1451 O O . MET A 1 191 ? 2.656 13.914 3.076 1.00 88.25 191 MET A O 1
ATOM 1455 N N . GLN A 1 192 ? 4.205 14.317 4.631 1.00 84.62 192 GLN A N 1
ATOM 1456 C CA . GLN A 1 192 ? 4.972 15.260 3.796 1.00 84.62 192 GLN A CA 1
ATOM 1457 C C . GLN A 1 192 ? 6.035 14.583 2.925 1.00 84.62 192 GLN A C 1
ATOM 1459 O O . GLN A 1 192 ? 6.611 15.220 2.027 1.00 84.62 192 GLN A O 1
ATOM 1464 N N . SER A 1 193 ? 6.375 13.331 3.233 1.00 88.62 193 SER A N 1
ATOM 1465 C CA . SER A 1 193 ? 7.442 12.610 2.554 1.00 88.62 193 SER A CA 1
ATOM 1466 C C . SER A 1 193 ? 7.273 11.107 2.714 1.00 88.62 193 SER A C 1
ATOM 1468 O O . SER A 1 193 ? 7.415 10.575 3.812 1.00 88.62 193 SER A O 1
ATOM 1470 N N . ASP A 1 194 ? 7.109 10.416 1.596 1.00 93.06 194 ASP A N 1
ATOM 1471 C CA . ASP A 1 194 ? 7.179 8.961 1.497 1.00 93.06 194 ASP A CA 1
ATOM 1472 C C . ASP A 1 194 ? 8.454 8.400 2.147 1.00 93.06 194 ASP A C 1
ATOM 1474 O O . ASP A 1 194 ? 8.382 7.461 2.927 1.00 93.06 194 ASP A O 1
ATOM 1478 N N . GLU A 1 195 ? 9.611 9.038 1.955 1.00 94.31 195 GLU A N 1
ATOM 1479 C CA . GLU A 1 195 ? 10.862 8.630 2.613 1.00 94.31 195 GLU A CA 1
ATOM 1480 C C . GLU A 1 195 ? 10.778 8.659 4.154 1.00 94.31 195 GLU A C 1
ATOM 1482 O O . GLU A 1 195 ? 11.304 7.766 4.825 1.00 94.31 195 GLU A O 1
ATOM 1487 N N . GLN A 1 196 ? 10.118 9.673 4.731 1.00 93.12 196 GLN A N 1
ATOM 1488 C CA . GLN A 1 196 ? 9.942 9.793 6.185 1.00 93.12 196 GLN A CA 1
ATOM 1489 C C . GLN A 1 196 ? 8.921 8.780 6.694 1.00 93.12 196 GLN A C 1
ATOM 1491 O O . GLN A 1 196 ? 9.177 8.123 7.703 1.00 93.12 196 GLN A O 1
ATOM 1496 N N . LEU A 1 197 ? 7.808 8.624 5.973 1.00 95.00 197 LEU A N 1
ATOM 1497 C CA . LEU A 1 197 ? 6.787 7.614 6.227 1.00 95.00 197 LEU A CA 1
ATOM 1498 C C . LEU A 1 197 ? 7.413 6.213 6.266 1.00 95.00 197 LEU A C 1
ATOM 1500 O O . LEU A 1 197 ? 7.347 5.528 7.285 1.00 95.00 197 LEU A O 1
ATOM 1504 N N . ILE A 1 198 ? 8.093 5.814 5.191 1.00 96.81 198 ILE A N 1
ATOM 1505 C CA . ILE A 1 198 ? 8.736 4.504 5.066 1.00 96.81 198 ILE A CA 1
ATOM 1506 C C . ILE A 1 198 ? 9.777 4.315 6.170 1.00 96.81 198 ILE A C 1
ATOM 1508 O O . ILE A 1 198 ? 9.746 3.309 6.876 1.00 96.81 198 ILE A O 1
ATOM 1512 N N . SER A 1 199 ? 10.653 5.297 6.404 1.00 96.81 199 SER A N 1
ATOM 1513 C CA . SER A 1 199 ? 11.666 5.206 7.467 1.00 96.81 199 SER A CA 1
ATOM 1514 C C . SER A 1 199 ? 11.052 5.038 8.859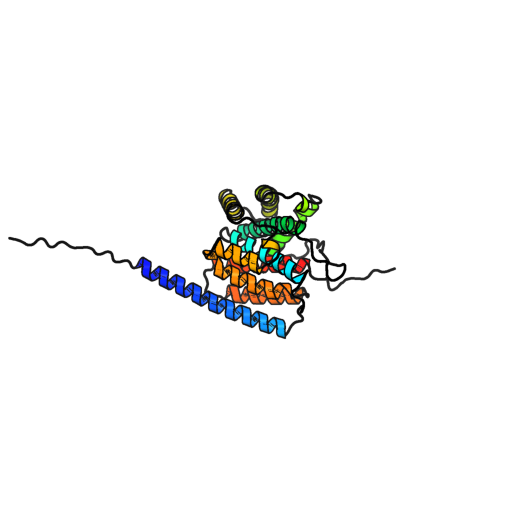 1.00 96.81 199 SER A C 1
ATOM 1516 O O . SER A 1 199 ? 11.565 4.265 9.672 1.00 96.81 199 SER A O 1
ATOM 1518 N N . TYR A 1 200 ? 9.944 5.729 9.137 1.00 96.38 200 TYR A N 1
ATOM 1519 C CA . TYR A 1 200 ? 9.210 5.605 10.392 1.00 96.38 200 TYR A CA 1
ATOM 1520 C C . TYR A 1 200 ? 8.659 4.189 10.582 1.00 96.38 200 TYR A C 1
ATOM 1522 O O . TYR A 1 200 ? 8.916 3.570 11.618 1.00 96.38 200 TYR A O 1
ATOM 1530 N N . TYR A 1 201 ? 7.963 3.644 9.580 1.00 95.81 201 TYR A N 1
ATOM 1531 C CA . TYR A 1 201 ? 7.383 2.303 9.681 1.00 95.81 201 TYR A CA 1
ATOM 1532 C C . TYR A 1 201 ? 8.455 1.210 9.724 1.00 95.81 201 TYR A C 1
ATOM 1534 O O . TYR A 1 201 ? 8.315 0.274 10.506 1.00 95.81 201 TYR A O 1
ATOM 1542 N N . LYS A 1 202 ? 9.590 1.374 9.030 1.00 96.31 202 LYS A N 1
ATOM 1543 C CA . LYS A 1 202 ? 10.750 0.470 9.167 1.00 96.31 202 LYS A CA 1
ATOM 1544 C C . LYS A 1 202 ? 11.319 0.463 10.586 1.00 96.31 202 LYS A C 1
ATOM 1546 O O . LYS A 1 202 ? 11.745 -0.578 11.073 1.00 96.31 202 LYS A O 1
ATOM 1551 N N . ALA A 1 203 ? 11.351 1.616 11.255 1.00 96.06 203 ALA A N 1
ATOM 1552 C CA . ALA A 1 203 ? 11.842 1.708 12.629 1.00 96.06 203 ALA A CA 1
ATOM 1553 C C . ALA A 1 203 ? 10.857 1.114 13.648 1.00 96.06 203 ALA A C 1
ATOM 1555 O O . ALA A 1 203 ? 11.280 0.617 14.693 1.00 96.06 203 ALA A O 1
ATOM 1556 N N . LYS A 1 204 ? 9.552 1.189 13.366 1.00 94.75 204 LYS A N 1
ATOM 1557 C CA . LYS A 1 204 ? 8.487 0.708 14.253 1.00 94.75 204 LYS A CA 1
ATOM 1558 C C . LYS A 1 204 ? 8.161 -0.771 14.089 1.00 94.75 204 LYS A C 1
ATOM 1560 O O . LYS A 1 204 ? 7.883 -1.412 15.098 1.00 94.75 204 LYS A O 1
ATOM 1565 N N . ALA A 1 205 ? 8.246 -1.287 12.869 1.00 92.88 205 ALA A N 1
ATOM 1566 C CA . ALA A 1 205 ? 8.045 -2.692 12.543 1.00 92.88 205 ALA A CA 1
ATOM 1567 C C . ALA A 1 205 ? 9.192 -3.198 11.642 1.00 92.88 205 ALA A C 1
ATOM 1569 O O . ALA A 1 205 ? 9.022 -3.351 10.427 1.00 92.88 205 ALA A O 1
ATOM 1570 N N . PRO A 1 206 ? 10.397 -3.418 12.210 1.00 93.62 206 PRO A N 1
ATOM 1571 C CA . PRO A 1 206 ? 11.580 -3.839 11.455 1.00 93.62 206 PRO A CA 1
ATOM 1572 C C . PRO A 1 206 ? 11.412 -5.163 10.701 1.00 93.62 206 PRO A C 1
ATOM 1574 O O . PRO A 1 206 ? 12.112 -5.401 9.718 1.00 93.62 206 PRO A O 1
ATOM 1577 N N . GLU A 1 207 ? 10.490 -6.018 11.136 1.00 92.12 207 GLU A N 1
ATOM 1578 C CA . GLU A 1 207 ? 10.100 -7.256 10.460 1.00 92.12 207 GLU A CA 1
ATOM 1579 C C . GLU A 1 207 ? 9.528 -7.029 9.053 1.00 92.12 207 GLU A C 1
ATOM 1581 O O . GLU A 1 207 ? 9.628 -7.918 8.213 1.00 92.12 207 GLU A O 1
ATOM 1586 N N . TYR A 1 208 ? 9.000 -5.833 8.775 1.00 94.50 208 TYR A N 1
ATOM 1587 C CA . TYR A 1 208 ? 8.481 -5.439 7.464 1.00 94.50 208 TYR A CA 1
ATOM 1588 C C . TYR A 1 208 ? 9.468 -4.593 6.652 1.00 94.50 208 TYR A C 1
ATOM 1590 O O . TYR A 1 208 ? 9.114 -4.056 5.601 1.00 94.50 208 TYR A O 1
ATOM 1598 N N . ALA A 1 209 ? 10.707 -4.422 7.127 1.00 95.81 209 ALA A N 1
A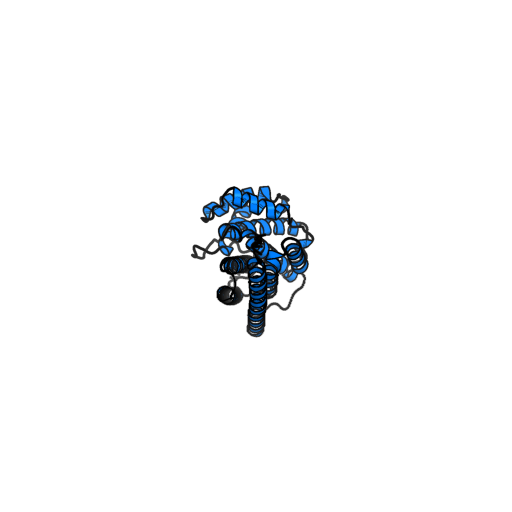TOM 1599 C CA . ALA A 1 209 ? 11.623 -3.444 6.551 1.00 95.81 209 ALA A CA 1
ATOM 1600 C C . ALA A 1 209 ? 11.935 -3.694 5.068 1.00 95.81 209 ALA A C 1
ATOM 1602 O O . ALA A 1 209 ? 12.030 -2.736 4.303 1.00 95.81 209 ALA A O 1
ATOM 1603 N N . GLN A 1 210 ? 12.062 -4.961 4.670 1.00 96.75 210 GLN A N 1
ATOM 1604 C CA . GLN A 1 210 ? 12.336 -5.341 3.283 1.00 96.75 210 GLN A CA 1
ATOM 1605 C C . GLN A 1 210 ? 11.111 -5.134 2.386 1.00 96.75 210 GLN A C 1
ATOM 1607 O O . GLN A 1 210 ? 11.233 -4.642 1.266 1.00 96.75 210 GLN A O 1
ATOM 1612 N N . GLN A 1 211 ? 9.915 -5.449 2.886 1.00 97.56 211 GLN A N 1
ATOM 1613 C CA . GLN A 1 211 ? 8.664 -5.232 2.168 1.00 97.56 211 GLN A CA 1
ATOM 1614 C C . GLN A 1 211 ? 8.397 -3.738 1.957 1.00 97.56 211 GLN A C 1
ATOM 1616 O O . GLN A 1 211 ? 7.963 -3.331 0.883 1.00 97.56 211 GLN A O 1
ATOM 1621 N N . LEU A 1 212 ? 8.714 -2.912 2.956 1.00 97.69 212 LEU A N 1
ATOM 1622 C CA . LEU A 1 212 ? 8.621 -1.456 2.861 1.00 97.69 212 LEU A CA 1
ATOM 1623 C C . LEU A 1 212 ? 9.602 -0.875 1.830 1.00 97.69 212 LEU A C 1
ATOM 1625 O O . LEU A 1 212 ? 9.245 0.072 1.133 1.00 97.69 212 LEU A O 1
ATOM 1629 N N . ASP A 1 213 ? 10.798 -1.453 1.679 1.00 97.00 213 ASP A N 1
ATOM 1630 C CA . ASP A 1 213 ? 11.739 -1.055 0.619 1.00 97.00 213 ASP A CA 1
ATOM 1631 C C . ASP A 1 213 ? 11.198 -1.390 -0.780 1.00 97.00 213 ASP A C 1
ATOM 1633 O O . ASP A 1 213 ? 11.257 -0.550 -1.682 1.00 97.00 213 ASP A O 1
ATOM 1637 N N . VAL A 1 214 ? 10.589 -2.571 -0.942 1.00 97.75 214 VAL A N 1
ATOM 1638 C CA . VAL A 1 214 ? 9.918 -2.971 -2.191 1.00 97.75 214 VAL A CA 1
ATOM 1639 C C . VAL A 1 214 ? 8.768 -2.016 -2.526 1.00 97.75 214 VAL A C 1
ATOM 1641 O O . VAL A 1 214 ? 8.686 -1.526 -3.654 1.00 97.75 214 VAL A O 1
ATOM 1644 N N . ILE A 1 215 ? 7.910 -1.704 -1.548 1.00 98.00 215 ILE A N 1
ATOM 1645 C CA . ILE A 1 215 ? 6.806 -0.746 -1.712 1.00 98.00 215 ILE A CA 1
ATOM 1646 C C . ILE A 1 215 ? 7.341 0.617 -2.141 1.00 98.00 215 ILE A C 1
ATOM 1648 O O . ILE A 1 215 ? 6.850 1.184 -3.113 1.00 98.00 215 ILE A O 1
ATOM 1652 N N . HIS A 1 216 ? 8.364 1.127 -1.454 1.00 96.69 216 HIS A N 1
ATOM 1653 C CA . HIS A 1 216 ? 8.951 2.429 -1.753 1.00 96.69 216 HIS A CA 1
ATOM 1654 C C . HIS A 1 216 ? 9.520 2.496 -3.178 1.00 96.69 216 HIS A C 1
ATOM 1656 O O . HIS A 1 216 ? 9.310 3.488 -3.883 1.00 96.69 216 HIS A O 1
ATOM 1662 N N . SER A 1 217 ? 10.187 1.430 -3.634 1.00 94.69 217 SER A N 1
ATOM 1663 C CA . SER A 1 217 ? 10.675 1.328 -5.014 1.00 94.69 217 SER A CA 1
ATOM 1664 C C . SER A 1 217 ? 9.525 1.342 -6.020 1.00 94.69 217 SER A C 1
ATOM 1666 O O . SER A 1 217 ? 9.569 2.089 -6.995 1.00 94.69 217 SER A O 1
ATOM 1668 N N . TYR A 1 218 ? 8.475 0.555 -5.773 1.00 96.75 218 TYR A N 1
ATOM 1669 C CA . TYR A 1 218 ? 7.315 0.488 -6.656 1.00 96.75 218 TYR A CA 1
ATOM 1670 C C . TYR A 1 218 ? 6.614 1.848 -6.785 1.00 96.75 218 TYR A C 1
ATOM 1672 O O . TYR A 1 218 ? 6.461 2.347 -7.902 1.00 96.75 218 TYR A O 1
ATOM 1680 N N . VAL A 1 219 ? 6.250 2.486 -5.663 1.00 95.69 219 VAL A N 1
ATOM 1681 C CA . VAL A 1 219 ? 5.520 3.770 -5.676 1.00 95.69 219 VAL A CA 1
ATOM 1682 C C . VAL A 1 219 ? 6.359 4.909 -6.254 1.00 95.69 219 VAL A C 1
ATOM 1684 O O . VAL A 1 219 ? 5.806 5.844 -6.830 1.00 95.69 219 VAL A O 1
ATOM 1687 N N . SER A 1 220 ? 7.691 4.829 -6.161 1.00 93.44 220 SER A N 1
ATOM 1688 C CA . SER A 1 220 ? 8.596 5.812 -6.766 1.00 93.44 220 SER A CA 1
ATOM 1689 C C . SER A 1 220 ? 8.486 5.866 -8.287 1.00 93.44 220 SER A C 1
ATOM 1691 O O . SER A 1 220 ? 8.563 6.955 -8.849 1.00 93.44 220 SER A O 1
ATOM 1693 N N . THR A 1 221 ? 8.270 4.727 -8.943 1.00 93.62 221 THR A N 1
ATOM 1694 C CA . THR A 1 221 ? 8.045 4.667 -10.393 1.00 93.62 221 THR A CA 1
ATOM 1695 C C . THR A 1 221 ? 6.570 4.835 -10.733 1.00 93.62 221 THR A C 1
ATOM 1697 O O . THR A 1 221 ? 6.247 5.661 -11.580 1.00 93.62 221 THR A O 1
ATOM 1700 N N . ALA A 1 222 ? 5.671 4.124 -10.041 1.00 93.50 222 ALA A N 1
ATOM 1701 C CA . ALA A 1 222 ? 4.233 4.157 -10.318 1.00 93.50 222 ALA A CA 1
ATOM 1702 C C . ALA A 1 222 ? 3.655 5.577 -10.227 1.00 93.50 222 ALA A C 1
ATOM 1704 O O . ALA A 1 222 ? 2.870 5.982 -11.076 1.00 93.50 222 ALA A O 1
ATOM 1705 N N . SER A 1 223 ? 4.111 6.374 -9.253 1.00 91.31 223 SER A N 1
ATOM 1706 C CA . SER A 1 223 ? 3.675 7.769 -9.104 1.00 91.31 223 SER A CA 1
ATOM 1707 C C . SER A 1 223 ? 4.075 8.683 -10.263 1.00 91.31 223 SER A C 1
ATOM 1709 O O . SER A 1 223 ? 3.554 9.787 -10.339 1.00 91.31 223 SER A O 1
ATOM 1711 N N . LEU A 1 224 ? 4.984 8.269 -11.148 1.00 90.38 224 LEU A N 1
ATOM 1712 C CA . LEU A 1 224 ? 5.409 9.044 -12.316 1.00 90.38 224 LEU A CA 1
ATOM 1713 C C . LEU A 1 224 ? 4.719 8.591 -13.605 1.00 90.38 224 LEU A C 1
ATOM 1715 O O . LEU A 1 224 ? 4.883 9.249 -14.632 1.00 90.38 224 LEU A O 1
ATOM 1719 N N . ILE A 1 225 ? 3.970 7.491 -13.579 1.00 89.62 225 ILE A N 1
ATOM 1720 C CA . ILE A 1 225 ? 3.238 6.993 -14.741 1.00 89.62 225 ILE A CA 1
ATOM 1721 C C . ILE A 1 225 ? 1.901 7.730 -14.813 1.00 89.62 225 ILE A C 1
ATOM 1723 O O . ILE A 1 225 ? 1.135 7.751 -13.853 1.00 89.62 225 ILE A O 1
ATOM 1727 N N . THR A 1 226 ? 1.641 8.380 -15.946 1.00 85.31 226 THR A N 1
ATOM 1728 C CA . THR A 1 226 ? 0.467 9.251 -16.128 1.00 85.31 226 THR A CA 1
ATOM 1729 C C . THR A 1 226 ? -0.539 8.707 -17.131 1.00 85.31 226 THR A C 1
ATOM 1731 O O . THR A 1 226 ? -1.516 9.386 -17.419 1.00 85.31 226 THR A O 1
ATOM 1734 N N . ASN A 1 227 ? -0.286 7.529 -17.700 1.00 87.31 227 ASN A N 1
ATOM 1735 C CA . ASN A 1 227 ? -1.221 6.802 -18.546 1.00 87.31 227 ASN A CA 1
ATOM 1736 C C . ASN A 1 227 ? -1.726 5.571 -17.776 1.00 87.31 227 ASN A C 1
ATOM 1738 O O . ASN A 1 227 ? -0.956 4.904 -17.086 1.00 87.31 227 ASN A O 1
ATOM 1742 N N . GLU A 1 228 ? -3.032 5.317 -17.842 1.00 87.12 228 GLU A N 1
ATOM 1743 C CA . GLU A 1 228 ? -3.678 4.261 -17.057 1.00 87.12 228 GLU A CA 1
ATOM 1744 C C . GLU A 1 228 ? -3.263 2.862 -17.524 1.00 87.12 228 GLU A C 1
ATOM 1746 O O . GLU A 1 228 ? -3.018 1.993 -16.688 1.00 87.12 228 GLU A O 1
ATOM 1751 N N . ASP A 1 229 ? -3.156 2.650 -18.835 1.00 89.50 229 ASP A N 1
ATOM 1752 C CA . ASP A 1 229 ? -2.765 1.362 -19.406 1.00 89.50 229 ASP A CA 1
ATOM 1753 C C . ASP A 1 229 ? -1.289 1.064 -19.120 1.00 89.50 229 ASP A C 1
ATOM 1755 O O . ASP A 1 229 ? -0.972 -0.042 -18.682 1.00 89.50 229 ASP A O 1
ATOM 1759 N N . ASP A 1 230 ? -0.411 2.067 -19.234 1.00 93.06 230 ASP A N 1
ATOM 1760 C CA . ASP A 1 230 ? 1.000 1.948 -18.844 1.00 93.06 230 ASP A CA 1
ATOM 1761 C C . ASP A 1 230 ? 1.136 1.612 -17.349 1.00 93.06 230 ASP A C 1
ATOM 1763 O O . ASP A 1 230 ? 1.964 0.788 -16.959 1.00 93.06 230 ASP A O 1
ATOM 1767 N N . LEU A 1 231 ? 0.324 2.231 -16.481 1.00 91.81 231 LEU A N 1
ATOM 1768 C CA . LEU A 1 231 ? 0.359 1.945 -15.044 1.00 91.81 231 LEU A CA 1
ATOM 1769 C C . LEU A 1 231 ? -0.072 0.500 -14.770 1.00 91.81 231 LEU A C 1
ATOM 1771 O O . LEU A 1 231 ? 0.613 -0.201 -14.027 1.00 91.81 231 LEU A O 1
ATOM 1775 N N . LYS A 1 232 ? -1.156 0.038 -15.405 1.00 91.12 232 LYS A N 1
ATOM 1776 C CA . LYS A 1 232 ? -1.619 -1.354 -15.300 1.00 91.12 232 LYS A CA 1
ATOM 1777 C C . LYS A 1 232 ? -0.562 -2.335 -15.797 1.00 91.12 232 LYS A C 1
ATOM 1779 O O . LYS A 1 232 ? -0.305 -3.338 -15.133 1.00 91.12 232 LYS A O 1
ATOM 1784 N N . GLU A 1 233 ? 0.073 -2.057 -16.935 1.00 94.12 233 GLU A N 1
ATOM 1785 C CA . GLU A 1 233 ? 1.152 -2.890 -17.480 1.00 94.12 233 GLU A CA 1
ATOM 1786 C C . GLU A 1 233 ? 2.345 -2.954 -16.517 1.00 94.12 233 GLU A C 1
ATOM 1788 O O . GLU A 1 233 ? 2.838 -4.040 -16.184 1.00 94.12 233 GLU A O 1
ATOM 1793 N N . TYR A 1 234 ? 2.778 -1.802 -16.001 1.00 96.38 234 TYR A N 1
ATOM 1794 C CA . TYR A 1 234 ? 3.851 -1.726 -15.018 1.00 96.38 234 TYR A CA 1
ATOM 1795 C C . TYR A 1 234 ? 3.523 -2.548 -13.766 1.00 96.38 234 TYR A C 1
ATOM 1797 O O . TYR A 1 234 ? 4.315 -3.403 -13.353 1.00 96.38 234 TYR A O 1
ATOM 1805 N N . THR A 1 235 ? 2.338 -2.362 -13.185 1.00 95.62 235 THR A N 1
ATOM 1806 C CA . THR A 1 235 ? 1.933 -3.087 -11.978 1.00 95.62 235 THR A CA 1
ATOM 1807 C C . THR A 1 235 ? 1.818 -4.584 -12.221 1.00 95.62 235 THR A C 1
ATOM 1809 O O . THR A 1 235 ? 2.308 -5.361 -11.401 1.00 95.62 235 THR A O 1
ATOM 1812 N N . GLN A 1 236 ? 1.254 -5.016 -13.351 1.00 94.19 236 GLN A N 1
ATOM 1813 C CA . GLN A 1 236 ? 1.170 -6.436 -13.710 1.00 94.19 236 GLN A CA 1
ATOM 1814 C C . GLN A 1 236 ? 2.555 -7.086 -13.798 1.00 94.19 236 GLN A C 1
ATOM 1816 O O . GLN A 1 236 ? 2.760 -8.173 -13.248 1.00 94.19 236 GLN A O 1
ATOM 1821 N N . GLY A 1 237 ? 3.530 -6.412 -14.413 1.00 95.38 237 GLY A N 1
ATOM 1822 C CA . GLY A 1 237 ? 4.911 -6.893 -14.448 1.00 95.38 237 GLY A CA 1
ATOM 1823 C C . GLY A 1 237 ? 5.537 -6.998 -13.056 1.00 95.38 237 GLY A C 1
ATOM 1824 O O . GLY A 1 237 ? 6.128 -8.028 -12.719 1.00 95.38 237 GLY A O 1
ATOM 1825 N N . CYS A 1 238 ? 5.343 -5.992 -12.195 1.00 97.25 238 CYS A N 1
ATOM 1826 C CA . CYS A 1 238 ? 5.789 -6.052 -10.800 1.00 97.25 238 CYS A CA 1
ATOM 1827 C C . CYS A 1 238 ? 5.131 -7.206 -10.027 1.00 97.25 238 CYS A C 1
ATOM 1829 O O . CYS A 1 238 ? 5.823 -7.935 -9.315 1.00 97.25 238 CYS A O 1
ATOM 1831 N N . VAL A 1 239 ? 3.821 -7.416 -10.184 1.00 94.81 239 VAL A N 1
ATOM 1832 C CA . VAL A 1 239 ? 3.079 -8.521 -9.553 1.00 94.81 239 VAL A CA 1
ATOM 1833 C C . VAL A 1 239 ? 3.631 -9.875 -9.988 1.00 94.81 239 VAL A C 1
ATOM 1835 O O . VAL A 1 239 ? 3.795 -10.757 -9.140 1.00 94.81 239 VAL A O 1
ATOM 1838 N N . GLN A 1 240 ? 3.969 -10.046 -11.268 1.00 94.06 240 GLN A N 1
ATOM 1839 C CA . GLN A 1 240 ? 4.575 -11.281 -11.764 1.00 94.06 240 GLN A CA 1
ATOM 1840 C C . GLN A 1 240 ? 5.953 -11.520 -11.128 1.00 94.06 240 GLN A C 1
ATOM 1842 O O . GLN A 1 240 ? 6.199 -12.596 -10.585 1.00 94.06 240 GLN A O 1
ATOM 1847 N N . ILE A 1 241 ? 6.817 -10.498 -11.101 1.00 97.62 241 ILE A N 1
ATOM 1848 C CA . ILE A 1 241 ? 8.150 -10.573 -10.475 1.00 97.62 241 ILE A CA 1
ATOM 1849 C C . ILE A 1 241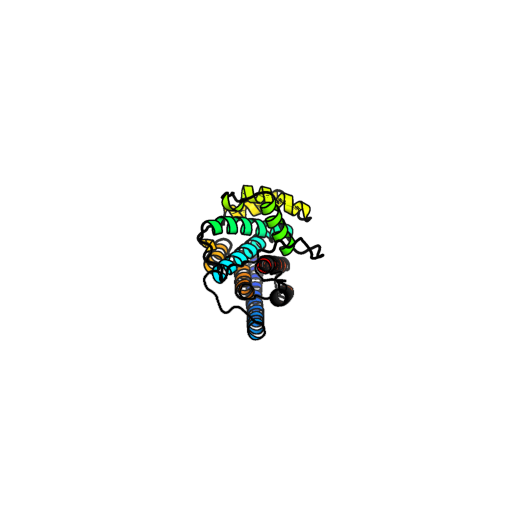 ? 8.044 -10.936 -8.985 1.00 97.62 241 ILE A C 1
ATOM 1851 O O . ILE A 1 241 ? 8.779 -11.798 -8.500 1.00 97.62 241 ILE A O 1
ATOM 1855 N N . ILE A 1 242 ? 7.116 -10.311 -8.254 1.00 95.06 242 ILE A N 1
ATOM 1856 C CA . ILE A 1 242 ? 6.870 -10.599 -6.834 1.00 95.06 242 ILE A CA 1
ATOM 1857 C C . ILE A 1 242 ? 6.353 -12.029 -6.655 1.00 95.06 242 ILE A C 1
ATOM 1859 O O . ILE A 1 242 ? 6.801 -12.731 -5.749 1.00 95.06 242 ILE A O 1
ATOM 1863 N N . SER A 1 243 ? 5.431 -12.476 -7.509 1.00 90.75 243 SER A N 1
ATOM 1864 C CA . SER A 1 243 ? 4.825 -13.812 -7.438 1.00 90.75 243 SER A CA 1
ATOM 1865 C C . SER A 1 243 ? 5.838 -14.932 -7.684 1.00 90.75 243 SER A C 1
ATOM 1867 O O . SER A 1 243 ? 5.766 -15.974 -7.026 1.00 90.75 243 SER A O 1
ATOM 1869 N N . ASP A 1 244 ? 6.817 -14.690 -8.557 1.00 94.25 244 ASP A N 1
ATOM 1870 C CA . ASP A 1 244 ? 7.893 -15.630 -8.886 1.00 94.25 244 ASP A CA 1
ATOM 1871 C C . ASP A 1 244 ? 9.072 -15.585 -7.897 1.00 94.25 244 ASP A C 1
ATOM 1873 O O . ASP A 1 244 ? 9.951 -16.454 -7.922 1.00 94.25 244 ASP A O 1
ATOM 1877 N N . ALA A 1 245 ? 9.107 -14.597 -6.997 1.00 95.44 245 ALA A N 1
ATOM 1878 C CA . ALA A 1 245 ? 10.182 -14.437 -6.027 1.00 95.44 245 ALA A CA 1
ATOM 1879 C C . ALA A 1 245 ? 10.297 -15.650 -5.090 1.00 95.44 245 ALA A C 1
ATOM 1881 O O . ALA A 1 245 ? 9.306 -16.246 -4.663 1.00 95.44 245 ALA A O 1
ATOM 1882 N N . GLN A 1 246 ? 11.517 -15.997 -4.682 1.00 96.25 246 GLN A N 1
ATOM 1883 C CA . GLN A 1 246 ? 11.768 -17.081 -3.722 1.00 96.25 246 GLN A CA 1
ATOM 1884 C C . GLN A 1 246 ? 11.556 -16.611 -2.273 1.00 96.25 246 GLN A C 1
ATOM 1886 O O . GLN A 1 246 ? 12.453 -16.677 -1.438 1.00 96.25 246 GLN A O 1
ATOM 1891 N N . LEU A 1 247 ? 10.360 -16.103 -1.987 1.00 94.31 247 LEU A N 1
ATOM 1892 C CA . LEU A 1 247 ? 9.931 -15.626 -0.674 1.00 94.31 247 LEU A CA 1
ATOM 1893 C C . LEU A 1 247 ? 8.786 -16.489 -0.123 1.00 94.31 247 LEU A C 1
ATOM 1895 O O . LEU A 1 247 ? 8.110 -17.184 -0.896 1.00 94.31 247 LEU A O 1
ATOM 1899 N N . PRO A 1 248 ? 8.524 -16.442 1.195 1.00 93.50 248 PRO A N 1
ATOM 1900 C CA . PRO A 1 248 ? 7.328 -17.040 1.774 1.00 93.50 248 PRO A CA 1
ATOM 1901 C C . PRO A 1 248 ? 6.053 -16.579 1.054 1.00 93.50 248 PRO A C 1
ATOM 1903 O O . PRO A 1 248 ? 5.907 -15.413 0.685 1.00 93.50 248 PRO A O 1
ATOM 1906 N N . LEU A 1 249 ? 5.096 -17.495 0.867 1.00 86.88 249 LEU A N 1
ATOM 1907 C CA . LEU A 1 249 ? 3.844 -17.197 0.158 1.00 86.88 249 LEU A CA 1
ATOM 1908 C C . LEU A 1 249 ? 3.074 -16.033 0.799 1.00 86.88 249 LEU A C 1
ATOM 1910 O O . LEU A 1 249 ? 2.460 -15.242 0.087 1.00 86.88 249 LEU A O 1
ATOM 1914 N N . THR A 1 250 ? 3.101 -15.943 2.126 1.00 88.94 250 THR A N 1
ATOM 1915 C CA . THR A 1 250 ? 2.475 -14.865 2.898 1.00 88.94 250 THR A CA 1
ATOM 1916 C C . THR A 1 250 ? 3.077 -13.506 2.552 1.00 88.94 250 THR A C 1
ATOM 1918 O O . THR A 1 250 ? 2.331 -12.576 2.269 1.00 88.94 250 THR A O 1
ATOM 1921 N N . GLU A 1 251 ? 4.404 -13.407 2.471 1.00 94.12 251 GLU A N 1
ATOM 1922 C CA . GLU A 1 251 ? 5.108 -12.172 2.112 1.00 94.12 251 GLU A CA 1
ATOM 1923 C C . GLU A 1 251 ? 4.869 -11.774 0.654 1.00 94.12 251 GLU A C 1
ATOM 1925 O O . GLU A 1 251 ? 4.615 -10.606 0.371 1.00 94.12 251 GLU A O 1
ATOM 1930 N N . ARG A 1 252 ? 4.853 -12.741 -0.275 1.00 93.19 252 ARG A N 1
ATOM 1931 C CA . ARG A 1 252 ? 4.488 -12.459 -1.674 1.00 93.19 252 ARG A CA 1
ATOM 1932 C C . ARG A 1 252 ? 3.067 -11.922 -1.791 1.00 93.19 252 ARG A C 1
ATOM 1934 O O . ARG A 1 252 ? 2.850 -10.929 -2.472 1.00 93.19 252 ARG A O 1
ATOM 1941 N N . LYS A 1 253 ? 2.097 -12.550 -1.116 1.00 89.50 253 LYS A N 1
ATOM 1942 C CA . LYS A 1 253 ? 0.697 -12.093 -1.121 1.00 89.50 253 LYS A CA 1
ATOM 1943 C C . LYS A 1 253 ? 0.538 -10.709 -0.497 1.00 89.50 253 LYS A C 1
ATOM 1945 O O . LYS A 1 253 ? -0.235 -9.908 -1.016 1.00 89.50 253 LYS A O 1
ATOM 1950 N N . ALA A 1 254 ? 1.269 -10.432 0.582 1.00 93.31 254 ALA A N 1
ATOM 1951 C CA . ALA A 1 254 ? 1.310 -9.120 1.214 1.00 93.31 254 ALA A CA 1
ATOM 1952 C C . ALA A 1 254 ? 1.805 -8.048 0.237 1.00 93.31 254 ALA A C 1
ATOM 1954 O O . ALA A 1 254 ? 1.108 -7.068 -0.004 1.00 93.31 254 ALA A O 1
ATOM 1955 N N . LEU A 1 2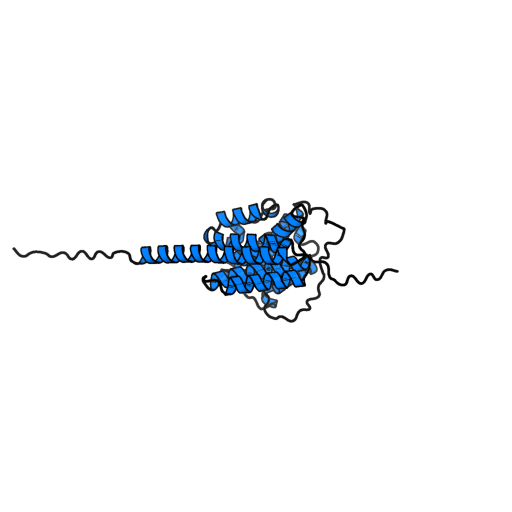55 ? 2.956 -8.289 -0.398 1.00 96.62 255 LEU A N 1
ATOM 1956 C CA . LEU A 1 255 ? 3.539 -7.388 -1.390 1.00 96.62 255 LEU A CA 1
ATOM 1957 C C . LEU A 1 255 ? 2.625 -7.171 -2.597 1.00 96.62 255 LEU A C 1
ATOM 1959 O O . LEU A 1 255 ? 2.425 -6.028 -2.994 1.00 96.62 255 LEU A O 1
ATOM 1963 N N . VAL A 1 256 ? 2.037 -8.242 -3.147 1.00 94.38 256 VAL A N 1
ATOM 1964 C CA . VAL A 1 256 ? 1.060 -8.139 -4.242 1.00 94.38 256 VAL A CA 1
ATOM 1965 C C . VAL A 1 256 ? -0.103 -7.246 -3.822 1.00 94.38 256 VAL A C 1
ATOM 1967 O O . VAL A 1 256 ? -0.400 -6.288 -4.526 1.00 94.38 256 VAL A O 1
ATOM 1970 N N . SER A 1 257 ? -0.704 -7.495 -2.654 1.00 92.50 257 SER A N 1
ATOM 1971 C CA . SER A 1 257 ? -1.830 -6.696 -2.148 1.00 92.50 257 SER A CA 1
ATOM 1972 C C . SER A 1 257 ? -1.460 -5.218 -1.991 1.00 92.50 257 SER A C 1
ATOM 1974 O O . SER A 1 257 ? -2.231 -4.347 -2.380 1.00 92.50 257 SER A O 1
ATOM 1976 N N . SER A 1 258 ? -0.263 -4.921 -1.481 1.00 96.25 258 SER A N 1
ATOM 1977 C CA . SER A 1 258 ? 0.230 -3.548 -1.351 1.00 96.25 258 SER A CA 1
ATOM 1978 C C . SER A 1 258 ? 0.391 -2.837 -2.694 1.00 96.25 258 SER A C 1
ATOM 1980 O O . SER A 1 258 ? -0.004 -1.676 -2.807 1.00 96.25 258 SER A O 1
ATOM 1982 N N . VAL A 1 259 ? 0.942 -3.502 -3.718 1.00 95.00 259 VAL A N 1
ATOM 1983 C CA . VAL A 1 259 ? 1.143 -2.859 -5.029 1.00 95.00 259 VAL A CA 1
ATOM 1984 C C . VAL A 1 259 ? -0.169 -2.655 -5.787 1.00 95.00 259 VAL A C 1
ATOM 1986 O O . VAL A 1 259 ? -0.325 -1.591 -6.382 1.00 95.00 259 VAL A O 1
ATOM 1989 N N . VAL A 1 260 ? -1.137 -3.584 -5.710 1.00 91.94 260 VAL A N 1
ATOM 1990 C CA . VAL A 1 260 ? -2.459 -3.382 -6.348 1.00 91.94 260 VAL A CA 1
ATOM 1991 C C . VAL A 1 260 ? -3.309 -2.331 -5.635 1.00 91.94 260 VAL A C 1
ATOM 1993 O O . VAL A 1 260 ? -4.072 -1.621 -6.290 1.00 91.94 260 VAL A O 1
ATOM 1996 N N . VAL A 1 261 ? -3.168 -2.175 -4.313 1.00 92.06 261 VAL A N 1
ATOM 1997 C CA . VAL A 1 261 ? -3.789 -1.051 -3.591 1.00 92.06 261 VAL A CA 1
ATOM 1998 C C . VAL A 1 261 ? -3.198 0.270 -4.076 1.00 92.06 261 VAL A C 1
ATOM 2000 O O . VAL A 1 261 ? -3.950 1.143 -4.491 1.00 92.06 261 VAL A O 1
ATOM 2003 N N . ALA A 1 262 ? -1.869 0.400 -4.130 1.00 93.81 262 ALA A N 1
ATOM 2004 C CA . ALA A 1 262 ? -1.243 1.625 -4.627 1.00 93.81 262 ALA A CA 1
ATOM 2005 C C . ALA A 1 262 ? -1.517 1.902 -6.118 1.00 93.81 262 ALA A C 1
ATOM 2007 O O . ALA A 1 262 ? -1.681 3.059 -6.488 1.00 93.81 262 ALA A O 1
ATOM 2008 N N . GLU A 1 263 ? -1.594 0.880 -6.975 1.00 92.81 263 GLU A N 1
ATOM 2009 C CA . GLU A 1 263 ? -2.057 1.033 -8.366 1.00 92.81 263 GLU A CA 1
ATOM 2010 C C . GLU A 1 263 ? -3.466 1.619 -8.409 1.00 92.81 263 GLU A C 1
ATOM 2012 O O . GLU A 1 263 ? -3.705 2.632 -9.063 1.00 92.81 263 GLU A O 1
ATOM 2017 N N . SER A 1 264 ? -4.394 1.004 -7.675 1.00 87.69 264 SER A N 1
ATOM 2018 C CA . SER A 1 264 ? -5.790 1.430 -7.658 1.00 87.69 264 SER A CA 1
ATOM 2019 C C . SER A 1 264 ? -5.909 2.857 -7.138 1.00 87.69 264 SER A C 1
ATOM 2021 O O . SER A 1 264 ? -6.616 3.670 -7.734 1.00 87.69 264 SER A O 1
ATOM 2023 N N . SER A 1 265 ? -5.182 3.197 -6.074 1.00 87.06 265 SER A N 1
ATOM 2024 C CA . SER A 1 265 ? -5.092 4.569 -5.580 1.00 87.06 265 SER A CA 1
ATOM 2025 C C . SER A 1 265 ? -4.548 5.519 -6.638 1.00 87.06 265 SER A C 1
ATOM 2027 O O . SER A 1 265 ? -5.050 6.631 -6.740 1.00 87.06 265 SER A O 1
ATOM 2029 N N . ALA A 1 266 ? -3.566 5.105 -7.443 1.00 87.44 266 ALA A N 1
ATOM 2030 C CA . ALA A 1 266 ? -2.958 5.944 -8.469 1.00 87.44 266 ALA A CA 1
ATOM 2031 C C . ALA A 1 266 ? -3.867 6.194 -9.682 1.00 87.44 266 ALA A C 1
ATOM 2033 O O . ALA A 1 266 ? -3.914 7.321 -10.176 1.00 87.44 266 ALA A O 1
ATOM 2034 N N . ILE A 1 267 ? -4.640 5.193 -10.114 1.00 83.56 267 ILE A N 1
ATOM 2035 C CA . ILE A 1 267 ? -5.592 5.304 -11.235 1.00 83.56 267 ILE A CA 1
ATOM 2036 C C . ILE A 1 267 ? -6.608 6.434 -11.012 1.00 83.56 267 ILE A C 1
ATOM 2038 O O . ILE A 1 267 ? -7.002 7.103 -11.967 1.00 83.56 267 ILE A O 1
ATOM 2042 N N . LEU A 1 268 ? -6.982 6.714 -9.757 1.00 75.25 268 LEU A N 1
ATOM 2043 C CA . LEU A 1 268 ? -7.894 7.814 -9.409 1.00 75.25 268 LEU A CA 1
ATOM 2044 C C . LEU A 1 268 ? -7.369 9.210 -9.787 1.00 75.25 268 LEU A C 1
ATOM 2046 O O . LEU A 1 268 ? -8.134 10.169 -9.728 1.00 75.25 268 LEU A O 1
ATOM 2050 N N . TRP A 1 269 ? -6.089 9.337 -10.144 1.00 73.62 269 TRP A N 1
ATOM 2051 C CA . TRP A 1 269 ? -5.417 10.610 -10.423 1.00 73.62 269 TRP A CA 1
ATOM 2052 C C . TRP A 1 269 ? -4.971 10.759 -11.878 1.00 73.62 269 TRP A C 1
ATOM 2054 O O . TRP A 1 269 ? -4.381 11.782 -12.226 1.00 73.62 269 TRP A O 1
ATOM 2064 N N . ILE A 1 270 ? -5.236 9.761 -12.724 1.00 72.50 270 ILE A N 1
ATOM 2065 C CA . ILE A 1 270 ? -4.850 9.761 -14.137 1.00 72.50 270 ILE A CA 1
ATOM 2066 C C . ILE A 1 270 ? -5.982 10.346 -14.997 1.00 72.50 270 ILE A C 1
ATOM 2068 O O . ILE A 1 270 ? -7.132 9.890 -14.935 1.00 72.50 270 ILE A O 1
ATOM 2072 N N . GLU A 1 271 ? -5.649 11.347 -15.825 1.00 59.34 271 GLU A N 1
ATOM 2073 C CA . GLU A 1 271 ? -6.593 11.959 -16.770 1.00 59.34 271 GLU A CA 1
ATOM 2074 C C . GLU A 1 271 ? -7.188 10.882 -17.702 1.00 59.34 271 GLU A C 1
ATOM 2076 O O . GLU A 1 271 ? -6.439 10.081 -18.263 1.00 59.34 271 GLU A O 1
ATOM 2081 N N . PRO A 1 272 ? -8.519 10.814 -17.881 1.00 56.00 272 PRO A N 1
ATOM 2082 C CA . PRO A 1 272 ? -9.109 9.905 -18.858 1.00 56.00 272 PRO A CA 1
ATOM 2083 C C . PRO A 1 272 ? -8.786 10.365 -20.288 1.00 56.00 272 PRO A C 1
ATOM 2085 O O . PRO A 1 272 ? -8.863 11.555 -20.593 1.00 56.00 272 PRO A O 1
ATOM 2088 N N . GLU A 1 273 ? -8.498 9.421 -21.190 1.00 49.72 273 GLU A N 1
ATOM 2089 C CA . GLU A 1 273 ? -8.230 9.717 -22.610 1.00 49.72 273 GLU A CA 1
ATOM 2090 C C . GLU A 1 273 ? -9.426 10.386 -23.326 1.00 49.72 273 GLU A C 1
ATOM 2092 O O . GLU A 1 273 ? -9.245 11.101 -24.313 1.00 49.72 273 GLU A O 1
ATOM 2097 N N . GLU A 1 274 ? -10.649 10.234 -22.802 1.00 44.19 274 GLU A N 1
ATOM 2098 C CA . GLU A 1 274 ? -11.859 10.892 -23.303 1.00 44.19 274 GLU A CA 1
ATOM 2099 C C . GLU A 1 274 ? -12.337 12.030 -22.388 1.00 44.19 274 GLU A C 1
ATOM 2101 O O . GLU A 1 274 ? -13.344 11.929 -21.687 1.00 44.19 274 GLU A O 1
ATOM 2106 N N . VAL A 1 275 ? -11.691 13.192 -22.478 1.00 40.91 275 VAL A N 1
ATOM 2107 C CA . VAL A 1 275 ? -12.400 14.453 -22.218 1.00 40.91 275 VAL A CA 1
ATOM 2108 C C . VAL A 1 275 ? -13.117 14.834 -23.511 1.00 40.91 275 VAL A C 1
ATOM 2110 O O . VAL A 1 275 ? -12.604 15.604 -24.327 1.00 40.91 275 VAL A O 1
ATOM 2113 N N . VAL A 1 276 ? -14.324 14.297 -23.731 1.00 34.47 276 VAL A N 1
ATOM 2114 C CA . VAL A 1 276 ? -15.226 14.861 -24.746 1.00 34.47 276 VAL A CA 1
ATOM 2115 C C . VAL A 1 276 ? -15.586 16.265 -24.275 1.00 34.47 276 VAL A C 1
ATOM 2117 O O . VAL A 1 276 ? -16.487 16.475 -23.465 1.00 34.47 276 VAL A O 1
ATOM 2120 N N . SER A 1 277 ? -14.840 17.245 -24.777 1.00 34.38 277 SER A N 1
ATOM 2121 C CA . SER A 1 277 ? -15.148 18.657 -24.631 1.00 34.38 277 SER A CA 1
ATOM 2122 C C . SER A 1 277 ? -16.475 18.939 -25.334 1.00 34.38 277 SER A C 1
ATOM 2124 O O . SER A 1 277 ? -16.518 19.302 -26.507 1.00 34.38 277 SER A O 1
ATOM 2126 N N . LEU A 1 278 ? -17.583 18.784 -24.613 1.00 34.03 278 LEU A N 1
ATOM 2127 C CA . LEU A 1 278 ? -18.842 19.413 -24.981 1.00 34.03 278 LEU A CA 1
ATOM 2128 C C . LEU A 1 278 ? -18.737 20.897 -24.623 1.00 34.03 278 LEU A C 1
ATOM 2130 O O . LEU A 1 278 ? -19.266 21.360 -23.616 1.00 34.03 278 LEU A O 1
ATOM 2134 N N . LYS A 1 279 ? -18.007 21.647 -25.449 1.00 32.78 279 LYS A N 1
ATOM 2135 C CA . LYS A 1 279 ? -18.167 23.099 -25.519 1.00 32.78 279 LYS A CA 1
ATOM 2136 C C . LYS A 1 279 ? -19.423 23.425 -26.332 1.00 32.78 279 LYS A C 1
ATOM 2138 O O . LYS A 1 279 ? -19.555 22.910 -27.444 1.00 32.78 279 LYS A O 1
ATOM 2143 N N . PRO A 1 280 ? -20.306 24.307 -25.845 1.00 35.91 280 PRO A N 1
ATOM 2144 C CA . PRO A 1 280 ? -20.889 25.344 -26.683 1.00 35.91 280 PRO A CA 1
ATOM 2145 C C . PRO A 1 280 ? -19.823 26.371 -27.096 1.00 35.91 280 PRO A C 1
ATOM 2147 O O . PRO A 1 280 ? -18.954 26.704 -26.254 1.00 35.91 280 PRO A O 1
#

Sequence (280 aa):
MLLLCSFYCVSCSDDVKTDVKEKTEVEVNYVKLNEALNLYSQDFAATHATSTSTRGFWKWFRTVLACDATGALLGSSLGGGGALIGGAIFSALGASCAYVVPRPELPNEVAFVRDIPCLMEQEDSIGFSHNAILLEIAEENEGIFDQNLTAEEWTNLIVPKAEKYGYSLSASDEDAIMNNVKTMPLTSELMQSDEQLISYYKAKAPEYAQQLDVIHSYVSTASLITNEDDLKEYTQGCVQIISDAQLPLTERKALVSSVVVAESSAILWIEPEEVVSLKP

Foldseek 3Di:
DDDDDDDDPPPDDPPVVVVVVVVVVQVVLLVVLVVVLLVLLVVLPVVDDWAPDCDQQLQLLLLLLLQLLVQLLLLLVQPLLRSLLRSLLSNLLLLLLCVVPPRGDPPDPDQQLDPDPPPDPDLPQSQVLSVVLNVVLCVVDPCSSPPNDDSVRSSVSRQVSSVVSVRHDDPVSSVSSVVCCVQQPDHSVSSSGSVSVLVSVCVSCVVCNSLSVLSSSLSVSLSGDQDLVSSVVSLVVSLVSLCPGPHPPSSSSSSNSSSSNSSSSNSSRHDDPDPPPPDD

Radius of gyration: 21.95 Å; chains: 1; bounding box: 58×75×71 Å